Protein AF-A0A822GP67-F1 (afdb_monomer_lite)

Radius of gyration: 27.85 Å; chains: 1; bounding box: 63×41×88 Å

Structure (mmCIF, N/CA/C/O backbone):
data_AF-A0A822GP67-F1
#
_entry.id   AF-A0A822GP67-F1
#
loop_
_atom_site.group_PDB
_atom_site.id
_atom_site.type_symbol
_atom_site.label_atom_id
_atom_site.label_alt_id
_atom_site.label_comp_id
_atom_site.label_asym_id
_atom_site.label_entity_id
_atom_site.label_seq_id
_atom_site.pdbx_PDB_ins_code
_atom_site.Cartn_x
_atom_site.Cartn_y
_atom_site.Cartn_z
_atom_site.occupancy
_atom_site.B_iso_or_equiv
_atom_site.auth_seq_id
_atom_site.auth_comp_id
_atom_site.auth_asym_id
_atom_site.auth_atom_id
_atom_site.pdbx_PDB_model_num
ATOM 1 N N . ASN A 1 1 ? -2.613 -7.001 -17.568 1.00 48.22 1 ASN A N 1
ATOM 2 C CA . ASN A 1 1 ? -1.530 -7.123 -16.580 1.00 48.22 1 ASN A CA 1
ATOM 3 C C . ASN A 1 1 ? -1.965 -6.396 -15.343 1.00 48.22 1 ASN A C 1
ATOM 5 O O . ASN A 1 1 ? -1.968 -5.168 -15.311 1.00 48.22 1 ASN A O 1
ATOM 9 N N . ASP A 1 2 ? -2.452 -7.170 -14.390 1.00 64.94 2 ASP A N 1
ATOM 10 C CA . ASP A 1 2 ? -2.502 -6.695 -13.021 1.00 64.94 2 ASP A CA 1
ATOM 11 C C . ASP A 1 2 ? -1.088 -6.862 -12.479 1.00 64.94 2 ASP A C 1
ATOM 13 O O . ASP A 1 2 ? -0.363 -7.762 -12.903 1.00 64.94 2 ASP A O 1
ATOM 17 N N . PHE A 1 3 ? -0.642 -5.908 -11.673 1.00 77.12 3 PHE A N 1
ATOM 18 C CA . PHE A 1 3 ? 0.688 -5.942 -11.086 1.00 77.12 3 PHE A CA 1
ATOM 19 C C . PHE A 1 3 ? 0.700 -7.045 -10.027 1.00 77.12 3 PHE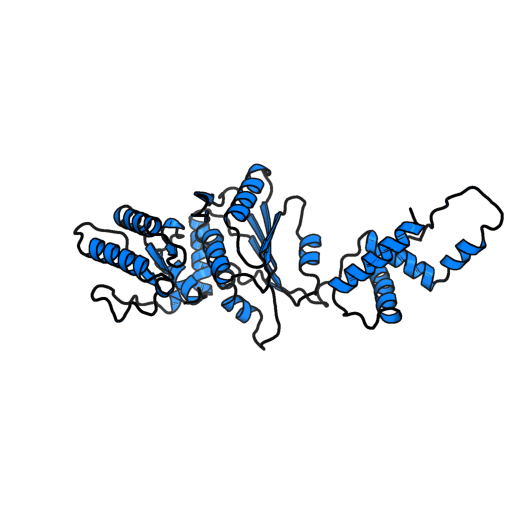 A C 1
ATOM 21 O O . PHE A 1 3 ? 0.432 -6.778 -8.863 1.00 77.12 3 PHE A O 1
ATOM 28 N N . ASP A 1 4 ? 0.886 -8.283 -10.480 1.00 85.12 4 ASP A N 1
ATOM 29 C CA . ASP A 1 4 ? 0.791 -9.511 -9.698 1.00 85.12 4 ASP A CA 1
ATOM 30 C C . ASP A 1 4 ? 2.135 -9.889 -9.058 1.00 85.12 4 ASP A C 1
ATOM 32 O O . ASP A 1 4 ? 3.150 -9.196 -9.197 1.00 85.12 4 ASP A O 1
ATOM 36 N N . ILE A 1 5 ? 2.140 -10.992 -8.307 1.00 85.69 5 ILE A N 1
ATOM 37 C CA . ILE A 1 5 ? 3.322 -11.443 -7.569 1.00 85.69 5 ILE A CA 1
ATOM 38 C C . ILE A 1 5 ? 4.480 -11.826 -8.498 1.00 85.69 5 ILE A C 1
ATOM 40 O O . ILE A 1 5 ? 5.626 -11.476 -8.210 1.00 85.69 5 ILE A O 1
ATOM 44 N N . ASP A 1 6 ? 4.191 -12.465 -9.633 1.00 88.25 6 ASP A N 1
ATOM 45 C CA . ASP A 1 6 ? 5.196 -12.860 -10.621 1.00 88.25 6 ASP A CA 1
ATOM 46 C C . ASP A 1 6 ? 5.840 -11.621 -11.240 1.00 88.25 6 ASP A C 1
ATOM 48 O O . ASP A 1 6 ? 7.066 -11.515 -11.297 1.00 88.25 6 ASP A O 1
ATOM 52 N N . THR A 1 7 ? 5.021 -10.646 -11.638 1.00 88.38 7 THR A N 1
ATOM 53 C CA . THR A 1 7 ? 5.479 -9.368 -12.181 1.00 88.38 7 THR A CA 1
ATOM 54 C C . THR A 1 7 ? 6.375 -8.640 -11.182 1.00 88.38 7 THR A C 1
ATOM 56 O O . THR A 1 7 ? 7.452 -8.183 -11.563 1.00 88.38 7 THR A O 1
ATOM 59 N N . CYS A 1 8 ? 5.987 -8.579 -9.901 1.00 87.81 8 CYS A N 1
ATOM 60 C CA . CYS A 1 8 ? 6.819 -8.001 -8.842 1.00 87.81 8 CYS A CA 1
ATOM 61 C C . CYS A 1 8 ? 8.174 -8.718 -8.712 1.00 87.81 8 CYS A C 1
ATOM 63 O O . CYS A 1 8 ? 9.211 -8.059 -8.609 1.00 87.81 8 CYS A O 1
ATOM 65 N N . CYS A 1 9 ? 8.175 -10.056 -8.715 1.00 89.62 9 CYS A N 1
ATOM 66 C CA . CYS A 1 9 ? 9.396 -10.849 -8.571 1.00 89.62 9 CYS A CA 1
ATOM 67 C C . CYS A 1 9 ? 10.341 -10.646 -9.757 1.00 89.62 9 CYS A C 1
ATOM 69 O O . CYS A 1 9 ? 11.521 -10.350 -9.568 1.00 89.62 9 CYS A O 1
ATOM 71 N N . ILE A 1 10 ? 9.817 -10.724 -10.981 1.00 90.19 10 ILE A N 1
ATOM 72 C CA . ILE A 1 10 ? 10.598 -10.510 -12.202 1.00 90.19 10 ILE A CA 1
ATOM 73 C C . ILE A 1 10 ? 11.181 -9.098 -12.200 1.00 90.19 10 ILE A C 1
ATOM 75 O O . ILE A 1 10 ? 12.376 -8.930 -12.435 1.00 90.19 10 ILE A O 1
ATOM 79 N N . LEU A 1 11 ? 10.357 -8.092 -11.889 1.00 89.94 11 LEU A N 1
ATOM 80 C CA . LEU A 1 11 ? 10.778 -6.697 -11.855 1.00 89.94 11 LEU A CA 1
ATOM 81 C C . LEU A 1 11 ? 11.932 -6.483 -10.869 1.00 89.94 11 LEU A C 1
ATOM 83 O O . LEU A 1 11 ? 12.917 -5.855 -11.228 1.00 89.94 11 LEU A O 1
ATOM 87 N N . LEU A 1 12 ? 11.870 -7.056 -9.665 1.00 88.81 12 LEU A N 1
ATOM 88 C CA . LEU A 1 12 ? 12.976 -7.009 -8.701 1.00 88.81 12 LEU A CA 1
ATOM 89 C C . LEU A 1 12 ? 14.248 -7.702 -9.208 1.00 88.81 12 LEU A C 1
ATOM 91 O O . LEU A 1 12 ? 15.360 -7.246 -8.936 1.00 88.81 12 LEU A O 1
ATOM 95 N N . ASN A 1 13 ? 14.099 -8.805 -9.940 1.00 89.31 13 ASN A N 1
ATOM 96 C CA . ASN A 1 13 ? 15.228 -9.620 -10.369 1.00 89.31 13 ASN A CA 1
ATOM 97 C C . ASN A 1 13 ? 15.992 -9.035 -11.568 1.00 89.31 13 ASN A C 1
ATOM 99 O O . ASN A 1 13 ? 17.209 -9.227 -11.631 1.00 89.31 13 ASN A O 1
ATOM 103 N N . ILE A 1 14 ? 15.343 -8.266 -12.455 1.00 90.44 14 ILE A N 1
ATOM 104 C CA . ILE A 1 14 ? 16.001 -7.678 -13.639 1.00 90.44 14 ILE A CA 1
ATOM 105 C C . ILE A 1 14 ? 16.981 -6.535 -13.319 1.00 90.44 14 ILE A C 1
ATOM 107 O O . ILE A 1 14 ? 17.847 -6.238 -14.139 1.00 90.44 14 ILE A O 1
ATOM 111 N N . PHE A 1 15 ? 16.919 -5.914 -12.135 1.00 89.50 15 PHE A N 1
ATOM 112 C CA . PHE A 1 15 ? 17.792 -4.785 -11.764 1.00 89.50 15 PHE A CA 1
ATOM 113 C C . PHE A 1 15 ? 19.197 -5.184 -11.268 1.00 89.50 15 PHE A C 1
ATOM 115 O O . PHE A 1 15 ? 19.831 -4.425 -10.538 1.00 89.50 15 PHE A O 1
ATOM 122 N N . ASN A 1 16 ? 19.722 -6.341 -11.697 1.00 76.12 16 ASN A N 1
ATOM 123 C CA . ASN A 1 16 ? 21.138 -6.733 -11.562 1.00 76.12 16 ASN A CA 1
ATOM 124 C C . ASN A 1 16 ? 21.738 -6.498 -10.161 1.00 76.12 16 ASN A C 1
ATOM 126 O O . ASN A 1 16 ? 22.766 -5.838 -10.005 1.00 76.12 16 ASN A O 1
ATOM 130 N N . ASP A 1 17 ? 21.072 -7.025 -9.134 1.00 80.50 17 ASP A N 1
ATOM 131 C CA . ASP A 1 17 ? 21.494 -6.939 -7.728 1.00 80.50 17 ASP A CA 1
ATOM 132 C C . ASP A 1 17 ? 21.591 -5.501 -7.184 1.00 80.50 17 ASP A C 1
ATOM 134 O O . ASP A 1 17 ? 22.416 -5.193 -6.318 1.00 80.50 17 ASP A O 1
ATOM 138 N N . ARG A 1 18 ? 20.723 -4.612 -7.673 1.00 86.75 18 ARG A N 1
ATOM 139 C CA . ARG A 1 18 ? 20.476 -3.282 -7.106 1.00 86.75 18 ARG A CA 1
ATOM 140 C C . ARG A 1 18 ? 18.985 -3.086 -6.869 1.00 86.75 18 ARG A C 1
ATOM 142 O O . ARG A 1 18 ? 18.157 -3.680 -7.556 1.00 86.75 18 ARG A O 1
ATOM 149 N N . LEU A 1 19 ? 18.651 -2.241 -5.898 1.00 88.12 19 LEU A N 1
ATOM 150 C CA . LEU A 1 19 ? 17.284 -1.751 -5.756 1.00 88.12 19 LEU A CA 1
ATOM 151 C C . LEU A 1 19 ? 17.016 -0.739 -6.879 1.00 88.12 19 LEU A C 1
ATOM 153 O O . LEU A 1 19 ? 17.872 0.119 -7.117 1.00 88.12 19 LEU A O 1
ATOM 157 N N . PRO A 1 20 ? 15.887 -0.845 -7.599 1.00 91.50 20 PRO A N 1
ATOM 158 C CA . PRO A 1 20 ? 15.550 0.127 -8.626 1.00 91.50 20 PRO A CA 1
ATOM 159 C C . PRO A 1 20 ? 15.217 1.473 -8.002 1.00 91.50 20 PRO A C 1
ATOM 161 O O . PRO A 1 20 ? 14.457 1.531 -7.045 1.00 91.50 20 PRO A O 1
ATOM 164 N N . ALA A 1 21 ? 15.696 2.561 -8.590 1.00 91.38 21 ALA A N 1
ATOM 165 C CA . ALA A 1 21 ? 15.130 3.876 -8.338 1.00 91.38 21 ALA A CA 1
ATOM 166 C C . ALA A 1 21 ? 13.826 4.054 -9.130 1.00 91.38 21 ALA A C 1
ATOM 168 O O . ALA A 1 21 ? 13.685 3.524 -10.233 1.00 91.38 21 ALA A O 1
ATOM 169 N N . ASP A 1 22 ? 12.901 4.860 -8.609 1.00 90.88 22 ASP A N 1
ATOM 170 C CA . ASP A 1 22 ? 11.582 5.074 -9.222 1.00 90.88 22 ASP A CA 1
ATOM 171 C C . ASP A 1 22 ? 11.685 5.595 -10.672 1.00 90.88 22 ASP A C 1
ATOM 173 O O . ASP A 1 22 ? 10.975 5.140 -11.563 1.00 90.88 22 ASP A O 1
ATOM 177 N N . TYR A 1 23 ? 12.686 6.436 -10.967 1.00 92.31 23 TYR A N 1
ATOM 178 C CA . TYR A 1 23 ? 12.936 6.939 -12.324 1.00 92.31 23 TYR A CA 1
ATOM 179 C C . TYR A 1 23 ? 13.381 5.873 -13.341 1.00 92.31 23 TYR A C 1
ATOM 181 O O . TYR A 1 23 ? 13.433 6.172 -14.538 1.00 92.31 23 TYR A O 1
ATOM 189 N N . GLN A 1 24 ? 13.766 4.674 -12.891 1.00 94.94 24 GLN A N 1
ATOM 190 C CA . GLN A 1 24 ? 14.142 3.559 -13.763 1.00 94.94 24 GLN A CA 1
ATOM 191 C C . GLN A 1 24 ? 12.920 2.786 -14.275 1.00 94.94 24 GLN A C 1
ATOM 193 O O . GLN A 1 24 ? 13.072 1.915 -15.133 1.00 94.94 24 GLN A O 1
ATOM 198 N N . ILE A 1 25 ? 11.720 3.099 -13.777 1.00 95.12 25 ILE A N 1
ATOM 199 C CA . ILE A 1 25 ? 10.478 2.416 -14.126 1.00 95.12 25 ILE A CA 1
ATOM 200 C C . ILE A 1 25 ? 9.501 3.427 -14.729 1.00 95.12 25 ILE A C 1
ATOM 202 O O . ILE A 1 25 ? 9.109 4.396 -14.086 1.00 95.12 25 ILE A O 1
ATOM 206 N N . LEU A 1 26 ? 9.076 3.193 -15.969 1.00 94.75 26 LEU A N 1
ATOM 207 C CA . LEU A 1 26 ? 8.029 3.981 -16.613 1.00 94.75 26 LEU A CA 1
ATOM 208 C C . LEU A 1 26 ? 6.672 3.293 -16.440 1.00 94.75 26 LEU A C 1
ATOM 210 O O . LEU A 1 26 ? 6.409 2.259 -17.056 1.00 94.75 26 LEU A O 1
ATOM 214 N N . TRP A 1 27 ? 5.792 3.888 -15.636 1.00 92.25 27 TRP A N 1
ATOM 215 C CA . TRP A 1 27 ? 4.417 3.419 -15.433 1.00 92.25 27 TRP A CA 1
ATOM 216 C C . TRP A 1 27 ? 3.459 3.981 -16.491 1.00 92.25 27 TRP A C 1
ATOM 218 O O . TRP A 1 27 ? 2.721 4.934 -16.233 1.00 92.25 27 TRP A O 1
ATOM 228 N N . CYS A 1 28 ? 3.406 3.352 -17.668 1.00 91.62 28 CYS A N 1
ATOM 229 C CA . CYS A 1 28 ? 2.738 3.895 -18.857 1.00 91.62 28 CYS A CA 1
ATOM 230 C C . CYS A 1 28 ? 1.263 4.281 -18.678 1.00 91.62 28 CYS A C 1
ATOM 232 O O . CYS A 1 28 ? 0.767 5.154 -19.382 1.00 91.62 28 CYS A O 1
ATOM 234 N N . SER A 1 29 ? 0.546 3.666 -17.740 1.00 88.19 29 SER A N 1
ATOM 235 C CA . SER A 1 29 ? -0.864 3.992 -17.479 1.00 88.19 29 SER A CA 1
ATOM 236 C C . SER A 1 29 ? -1.120 5.405 -16.932 1.00 88.19 29 SER A C 1
ATOM 238 O O . SER A 1 29 ? -2.269 5.829 -16.909 1.00 88.19 29 SER A O 1
ATOM 240 N N . ILE A 1 30 ? -0.089 6.083 -16.414 1.00 87.44 30 ILE A N 1
ATOM 241 C CA . ILE A 1 30 ? -0.197 7.436 -15.840 1.00 87.44 30 ILE A CA 1
ATOM 242 C C . ILE A 1 30 ? 0.819 8.412 -16.447 1.00 87.44 30 ILE A C 1
ATOM 244 O O . ILE A 1 30 ? 0.889 9.556 -16.019 1.00 87.44 30 ILE A O 1
ATOM 248 N N . SER A 1 31 ? 1.619 7.961 -17.415 1.00 90.56 31 SER A N 1
ATOM 249 C CA . SER A 1 31 ? 2.674 8.769 -18.026 1.00 90.56 31 SER A CA 1
ATOM 250 C C . SER A 1 31 ? 2.118 9.774 -19.030 1.00 90.56 31 SER A C 1
ATOM 252 O O . SER A 1 31 ? 1.180 9.481 -19.772 1.00 90.56 31 SER A O 1
ATOM 254 N N . THR A 1 32 ? 2.766 10.928 -19.100 1.00 92.44 32 THR A N 1
ATOM 255 C CA . THR A 1 32 ? 2.551 11.978 -20.099 1.00 92.44 32 THR A CA 1
ATOM 256 C C . THR A 1 32 ? 3.572 11.902 -21.242 1.00 92.44 32 THR A C 1
ATOM 258 O O . THR A 1 32 ? 4.503 11.091 -21.213 1.00 92.44 32 THR A O 1
ATOM 261 N N . ASP A 1 33 ? 3.410 12.760 -22.259 1.00 93.94 33 ASP A N 1
ATOM 262 C CA . ASP A 1 33 ? 4.392 12.926 -23.344 1.00 93.94 33 ASP A CA 1
ATOM 263 C C . ASP A 1 33 ? 5.790 13.271 -22.777 1.00 93.94 33 ASP A C 1
ATOM 265 O O . ASP A 1 33 ? 6.800 12.716 -23.223 1.00 93.94 33 ASP A O 1
ATOM 269 N N . ASP A 1 34 ? 5.848 14.139 -21.762 1.00 92.88 34 ASP A N 1
ATOM 270 C CA . ASP A 1 34 ? 7.099 14.598 -21.150 1.00 92.88 34 ASP A CA 1
ATOM 271 C C . ASP A 1 34 ? 7.766 13.508 -20.309 1.00 92.88 34 ASP A C 1
ATOM 273 O O . ASP A 1 34 ? 8.984 13.331 -20.391 1.00 92.88 34 ASP A O 1
ATOM 277 N N . ASP A 1 35 ? 6.983 12.708 -19.580 1.00 92.88 35 ASP A N 1
ATOM 278 C CA . ASP A 1 35 ? 7.505 11.583 -18.795 1.00 92.88 35 ASP A CA 1
ATOM 279 C C . ASP A 1 35 ? 8.209 10.555 -19.684 1.00 92.88 35 ASP A C 1
ATOM 281 O O . ASP A 1 35 ? 9.294 10.073 -19.350 1.00 92.88 35 ASP A O 1
ATOM 285 N N . ILE A 1 36 ? 7.623 10.247 -20.847 1.00 95.88 36 ILE A N 1
ATOM 286 C CA . ILE A 1 36 ? 8.206 9.318 -21.822 1.00 95.88 36 ILE A CA 1
ATOM 287 C C . ILE A 1 36 ? 9.546 9.863 -22.327 1.00 95.88 36 ILE A C 1
ATOM 289 O O . ILE A 1 36 ? 10.553 9.151 -22.324 1.00 95.88 36 ILE A O 1
ATOM 293 N N . ARG A 1 37 ? 9.588 11.137 -22.734 1.00 95.56 37 ARG A N 1
ATOM 294 C CA . ARG A 1 37 ? 10.817 11.770 -23.238 1.00 95.56 37 ARG A CA 1
ATOM 295 C C . ARG A 1 37 ? 11.901 11.828 -22.169 1.00 95.56 37 ARG A C 1
ATOM 297 O O . ARG A 1 37 ? 13.054 11.491 -22.445 1.00 95.56 37 ARG A O 1
ATOM 304 N N . LEU A 1 38 ? 11.536 12.215 -20.948 1.00 94.88 38 LEU A N 1
ATOM 305 C CA . LEU A 1 38 ? 12.451 12.278 -19.815 1.00 94.88 38 LEU A CA 1
ATOM 306 C C . LEU A 1 38 ? 13.003 10.891 -19.474 1.00 94.88 38 LEU A C 1
ATOM 308 O O . LEU A 1 38 ? 14.208 10.739 -19.264 1.00 94.88 38 LEU A O 1
ATOM 312 N N . PHE A 1 39 ? 12.152 9.866 -19.478 1.00 96.50 39 PHE A N 1
ATOM 313 C CA . PHE A 1 39 ? 12.566 8.485 -19.270 1.00 96.50 39 PHE A CA 1
ATOM 314 C C . PHE A 1 39 ? 13.587 8.031 -20.320 1.00 96.50 39 PHE A C 1
ATOM 316 O O . PHE A 1 39 ? 14.676 7.583 -19.963 1.00 96.50 39 PHE A O 1
ATOM 323 N N . PHE A 1 40 ? 13.314 8.218 -21.613 1.00 96.31 40 PHE A N 1
ATOM 324 C CA . PHE A 1 40 ? 14.265 7.833 -22.662 1.00 96.31 40 PHE A CA 1
ATOM 325 C C . PHE A 1 40 ? 15.544 8.685 -22.666 1.00 96.31 40 PHE A C 1
ATOM 327 O O . PHE A 1 40 ? 16.618 8.185 -23.005 1.00 96.31 40 PHE A O 1
ATOM 334 N N . SER A 1 41 ? 15.480 9.949 -22.238 1.00 95.62 41 SER A N 1
ATOM 335 C CA . SER A 1 41 ? 16.676 10.762 -21.978 1.00 95.62 41 SER A CA 1
ATOM 336 C C . SER A 1 41 ? 17.562 10.128 -20.895 1.00 95.62 41 SER A C 1
ATOM 338 O O . SER A 1 41 ? 18.775 9.981 -21.077 1.00 95.62 41 SER A O 1
ATOM 340 N N . ARG A 1 42 ? 16.958 9.640 -19.802 1.00 95.88 42 ARG A N 1
ATOM 341 C CA . ARG A 1 42 ? 17.666 8.905 -18.741 1.00 95.88 42 ARG A CA 1
ATOM 342 C C . ARG A 1 42 ? 18.253 7.589 -19.247 1.00 95.88 42 ARG A C 1
ATOM 344 O O . ARG A 1 42 ? 19.400 7.301 -18.927 1.00 95.88 42 ARG A O 1
ATOM 351 N N . VAL A 1 43 ? 17.534 6.842 -20.086 1.00 96.19 43 VAL A N 1
ATOM 352 C CA . VAL A 1 43 ? 18.035 5.595 -20.704 1.00 96.19 43 VAL A CA 1
ATOM 353 C C . VAL A 1 43 ? 19.304 5.838 -21.529 1.00 96.19 43 VAL A C 1
ATOM 355 O O . VAL A 1 43 ? 20.255 5.055 -21.464 1.00 96.19 43 VAL A O 1
ATOM 358 N N . ARG A 1 44 ? 19.339 6.935 -22.294 1.00 94.75 44 ARG A N 1
ATOM 359 C CA . ARG A 1 44 ? 20.506 7.331 -23.102 1.00 94.75 44 ARG A CA 1
ATOM 360 C C . ARG A 1 44 ? 21.681 7.788 -22.236 1.00 94.75 44 ARG A C 1
ATOM 362 O O . ARG A 1 44 ? 22.836 7.508 -22.560 1.00 94.75 44 ARG A O 1
ATOM 369 N N . THR A 1 45 ? 21.379 8.474 -21.135 1.00 94.69 45 THR A N 1
ATOM 370 C CA . THR A 1 45 ? 22.369 9.062 -20.223 1.00 94.69 45 THR A CA 1
ATOM 371 C C . THR A 1 45 ? 23.004 8.008 -19.311 1.00 94.69 45 THR A C 1
ATOM 373 O O . THR A 1 45 ? 24.226 7.903 -19.224 1.00 94.69 45 THR A O 1
ATOM 376 N N . PHE A 1 46 ? 22.193 7.179 -18.653 1.00 93.69 46 PHE A N 1
ATOM 377 C CA . PHE A 1 46 ? 22.633 6.224 -17.635 1.00 93.69 46 PHE A CA 1
ATOM 378 C C . PHE A 1 46 ? 22.754 4.810 -18.202 1.00 93.69 46 PHE A C 1
ATOM 380 O O . PHE A 1 46 ? 21.999 3.900 -17.873 1.00 93.69 46 PHE A O 1
ATOM 387 N N . ARG A 1 47 ? 23.759 4.616 -19.054 1.00 91.50 47 ARG A N 1
ATOM 388 C CA . ARG A 1 47 ? 23.948 3.395 -19.859 1.00 91.50 47 ARG A CA 1
ATOM 389 C C . ARG A 1 47 ? 24.174 2.111 -19.054 1.00 91.50 47 ARG A C 1
ATOM 391 O O . ARG A 1 47 ? 23.973 1.018 -19.564 1.00 91.50 47 ARG A O 1
ATOM 398 N N . TYR A 1 48 ? 24.618 2.241 -17.808 1.00 91.12 48 TYR A N 1
ATOM 399 C CA . TYR A 1 48 ? 24.883 1.124 -16.899 1.00 91.12 48 TYR A CA 1
ATOM 400 C C . TYR A 1 48 ? 23.672 0.759 -16.026 1.00 91.12 48 TYR A C 1
ATOM 402 O O . TYR A 1 48 ? 23.740 -0.204 -15.262 1.00 91.12 48 TYR A O 1
ATOM 410 N N . LEU A 1 49 ? 22.586 1.535 -16.091 1.00 93.75 49 LEU A N 1
ATOM 411 C CA . LEU A 1 49 ? 21.361 1.264 -15.350 1.00 93.75 49 LEU A CA 1
ATOM 412 C C . LEU A 1 49 ? 20.382 0.471 -16.206 1.00 93.75 49 LEU A C 1
ATOM 414 O O . LEU A 1 49 ? 20.271 0.670 -17.412 1.00 93.75 49 LEU A O 1
ATOM 418 N N . THR A 1 50 ? 19.663 -0.433 -15.552 1.00 94.81 50 THR A N 1
ATOM 419 C CA . THR A 1 50 ? 18.544 -1.158 -16.154 1.00 94.81 50 THR A CA 1
ATOM 420 C C . THR A 1 50 ? 17.272 -0.337 -16.044 1.00 94.81 50 THR A C 1
ATOM 422 O O . THR A 1 50 ? 17.089 0.367 -15.054 1.00 94.81 50 THR A O 1
ATOM 425 N N . PHE A 1 51 ? 16.410 -0.425 -17.049 1.00 95.75 51 PHE A N 1
ATOM 426 C CA . PHE A 1 51 ? 15.157 0.310 -17.123 1.00 95.75 51 PHE A CA 1
ATOM 427 C C . PHE A 1 51 ? 14.001 -0.632 -17.459 1.00 95.75 51 PHE A C 1
ATOM 429 O O . PHE A 1 51 ? 14.171 -1.591 -18.214 1.00 95.75 51 PHE A O 1
ATOM 436 N N . ALA A 1 52 ? 12.821 -0.347 -16.916 1.00 95.31 52 ALA A N 1
ATOM 437 C CA . ALA A 1 52 ? 11.613 -1.130 -17.138 1.00 95.31 52 ALA A CA 1
ATOM 438 C C . ALA A 1 52 ? 10.462 -0.239 -17.610 1.00 95.31 52 ALA A C 1
ATOM 440 O O . ALA A 1 52 ? 10.274 0.869 -17.115 1.00 95.31 52 ALA A O 1
ATOM 441 N N . ILE A 1 53 ? 9.676 -0.739 -18.556 1.00 94.19 53 ILE A N 1
ATOM 442 C CA . ILE A 1 53 ? 8.465 -0.094 -19.052 1.00 94.19 53 ILE A CA 1
ATOM 443 C C . ILE A 1 53 ? 7.285 -1.007 -18.721 1.00 94.19 53 ILE A C 1
ATOM 445 O O . ILE A 1 53 ? 7.219 -2.154 -19.172 1.00 94.19 53 ILE A O 1
ATOM 449 N N . MET A 1 54 ? 6.358 -0.481 -17.925 1.00 92.56 54 MET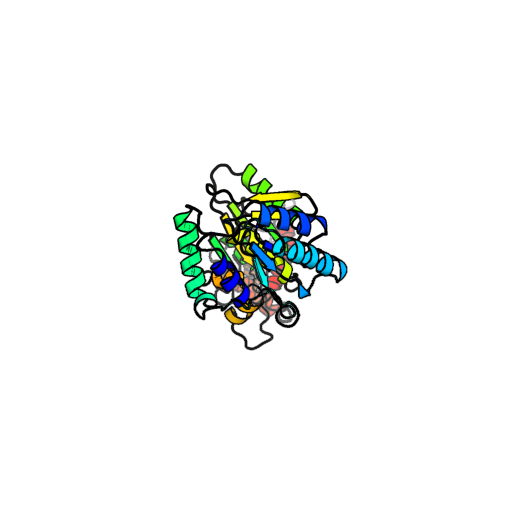 A N 1
ATOM 450 C CA . MET A 1 54 ? 5.237 -1.204 -17.330 1.00 92.56 54 MET A CA 1
ATOM 451 C C . MET A 1 54 ? 3.908 -0.709 -17.895 1.00 92.56 54 MET A C 1
ATOM 453 O O . MET A 1 54 ? 3.755 0.475 -18.176 1.00 92.56 54 MET A O 1
ATOM 457 N N . ASP A 1 55 ? 2.908 -1.591 -17.982 1.00 89.06 55 ASP A N 1
ATOM 458 C CA . ASP A 1 55 ? 1.514 -1.235 -18.300 1.00 89.06 55 ASP A CA 1
ATOM 459 C C . ASP A 1 55 ? 1.303 -0.538 -19.658 1.00 89.06 55 ASP A C 1
ATOM 461 O O . ASP A 1 55 ? 0.395 0.279 -19.819 1.00 89.06 55 ASP A O 1
ATOM 465 N N . ILE A 1 56 ? 2.111 -0.886 -20.661 1.00 89.12 56 ILE A N 1
ATOM 466 C CA . ILE A 1 56 ? 2.016 -0.341 -22.031 1.00 89.12 56 ILE A CA 1
ATOM 467 C C . ILE A 1 56 ? 0.622 -0.576 -22.623 1.00 89.12 56 ILE A C 1
ATOM 469 O O . ILE A 1 56 ? 0.066 0.282 -23.308 1.00 89.12 56 ILE A O 1
ATOM 473 N N . ASP A 1 57 ? 0.023 -1.719 -22.292 1.00 87.06 57 ASP A N 1
ATOM 474 C CA . ASP A 1 57 ? -1.303 -2.119 -22.766 1.00 87.06 57 ASP A CA 1
ATOM 475 C C . ASP A 1 57 ? -2.408 -1.162 -22.264 1.00 87.06 57 ASP A C 1
ATOM 477 O O . ASP A 1 57 ? -3.455 -1.041 -22.894 1.00 87.06 57 ASP A O 1
ATOM 481 N N . LYS A 1 58 ? -2.165 -0.424 -21.167 1.00 87.94 58 LYS A N 1
ATOM 482 C CA . LYS A 1 58 ? -3.092 0.564 -20.578 1.00 87.94 58 LYS A CA 1
ATOM 483 C C . LYS A 1 58 ? -2.872 1.988 -21.111 1.00 87.94 58 LYS A C 1
ATOM 485 O O . LYS A 1 58 ? -3.584 2.908 -20.719 1.00 87.94 58 LYS A O 1
ATOM 490 N N . MET A 1 59 ? -1.885 2.182 -21.982 1.00 89.44 59 MET A N 1
ATOM 491 C CA . MET A 1 59 ? -1.531 3.476 -22.560 1.00 89.44 59 MET A CA 1
ATOM 492 C C . MET A 1 59 ? -2.408 3.809 -23.774 1.00 89.44 59 MET A C 1
ATOM 494 O O . MET A 1 59 ? -2.720 2.928 -24.582 1.00 89.44 59 MET A O 1
ATOM 498 N N . SER A 1 60 ? -2.754 5.092 -23.942 1.00 91.62 60 SER A N 1
ATOM 499 C CA . SER A 1 60 ? -3.486 5.574 -25.120 1.00 91.62 60 SER A CA 1
ATOM 500 C C . SER A 1 60 ? -2.687 5.357 -26.409 1.00 91.62 60 SER A C 1
ATOM 502 O O . SER A 1 60 ? -1.456 5.345 -26.403 1.00 91.62 60 SER A O 1
ATOM 504 N N . HIS A 1 61 ? -3.381 5.228 -27.542 1.00 89.62 61 HIS A N 1
ATOM 505 C CA . HIS A 1 61 ? -2.733 4.976 -28.832 1.00 89.62 61 HIS A CA 1
ATOM 506 C C . HIS A 1 61 ? -1.682 6.041 -29.194 1.00 89.62 61 HIS A C 1
ATOM 508 O O . HIS A 1 61 ? -0.588 5.698 -29.636 1.00 89.62 61 HIS A O 1
ATOM 514 N N . ARG A 1 62 ? -1.975 7.327 -28.946 1.00 93.50 62 ARG A N 1
ATOM 515 C CA . ARG A 1 62 ? -1.042 8.438 -29.201 1.00 93.50 62 ARG A CA 1
ATOM 516 C C . ARG A 1 62 ? 0.247 8.300 -28.385 1.00 93.50 62 ARG A C 1
ATOM 518 O O . ARG A 1 62 ? 1.335 8.362 -28.951 1.00 93.50 62 ARG A O 1
ATOM 525 N N . LEU A 1 63 ? 0.128 8.095 -27.074 1.00 93.81 63 LEU A N 1
ATOM 526 C CA . LEU A 1 63 ? 1.286 7.941 -26.187 1.00 93.81 63 LEU A CA 1
ATOM 527 C C . LEU A 1 63 ? 2.091 6.686 -26.533 1.00 93.81 63 LEU A C 1
ATOM 529 O O . LEU A 1 63 ? 3.318 6.705 -26.535 1.00 93.81 63 LEU A O 1
ATOM 533 N N . ARG A 1 64 ? 1.398 5.609 -26.911 1.00 90.88 64 ARG A N 1
ATOM 534 C CA . ARG A 1 64 ? 2.018 4.359 -27.347 1.00 90.88 64 ARG A CA 1
ATOM 535 C C . ARG A 1 64 ? 2.838 4.551 -28.629 1.00 90.88 64 ARG A C 1
ATOM 537 O O . ARG A 1 64 ? 3.950 4.039 -28.722 1.00 90.88 64 ARG A O 1
ATOM 544 N N . GLN A 1 65 ? 2.337 5.325 -29.597 1.00 90.94 65 GLN A N 1
ATOM 545 C CA . GLN A 1 65 ? 3.109 5.700 -30.788 1.00 90.94 65 GLN A CA 1
ATOM 546 C C . GLN A 1 65 ? 4.358 6.511 -30.429 1.00 90.94 65 GLN A C 1
ATOM 548 O O . GLN A 1 65 ? 5.429 6.228 -30.959 1.00 90.94 65 GLN A O 1
ATOM 553 N N . LEU A 1 66 ? 4.246 7.479 -29.513 1.00 94.00 66 LEU A N 1
ATOM 554 C CA . LEU A 1 66 ? 5.398 8.252 -29.044 1.00 94.00 66 LEU A CA 1
ATOM 555 C C . LEU A 1 66 ? 6.454 7.353 -28.384 1.00 94.00 66 LEU A C 1
ATOM 557 O O . LEU A 1 66 ? 7.625 7.423 -28.754 1.00 94.00 66 LEU A O 1
ATOM 561 N N . LEU A 1 67 ? 6.034 6.478 -27.466 1.00 93.38 67 LEU A N 1
ATOM 562 C CA . LEU A 1 67 ? 6.893 5.492 -26.804 1.00 93.38 67 LEU A CA 1
ATOM 563 C C . LEU A 1 67 ? 7.668 4.650 -27.830 1.00 93.38 67 LEU A C 1
ATOM 565 O O . LEU A 1 67 ? 8.880 4.472 -27.714 1.00 93.38 67 LEU A O 1
ATOM 569 N N . PHE A 1 68 ? 6.977 4.161 -28.860 1.00 90.56 68 PHE A N 1
ATOM 570 C CA . PHE A 1 68 ? 7.604 3.358 -29.905 1.00 90.56 68 PHE A CA 1
ATOM 571 C C . PHE A 1 68 ? 8.525 4.161 -30.818 1.00 90.56 68 PHE A C 1
ATOM 573 O O . PHE A 1 68 ? 9.565 3.648 -31.214 1.00 90.56 68 PHE A O 1
ATOM 580 N N . ASN A 1 69 ? 8.201 5.417 -31.119 1.00 91.94 69 ASN A N 1
ATOM 581 C CA . ASN A 1 69 ? 9.096 6.282 -31.884 1.00 91.94 69 ASN A CA 1
ATOM 582 C C . ASN A 1 69 ? 10.403 6.548 -31.120 1.00 91.94 69 ASN A C 1
ATOM 584 O O . ASN A 1 69 ? 11.478 6.539 -31.720 1.00 91.94 69 ASN A O 1
ATOM 588 N N . GLU A 1 70 ? 10.333 6.742 -29.800 1.00 92.88 70 GLU A N 1
ATOM 589 C CA . GLU A 1 70 ? 11.520 6.870 -28.947 1.00 92.88 70 GLU A CA 1
ATOM 590 C C . GLU A 1 70 ? 12.347 5.576 -28.919 1.00 92.88 70 GLU A C 1
ATOM 592 O O . GLU A 1 70 ? 13.573 5.641 -29.040 1.00 92.88 70 GLU A O 1
ATOM 597 N N . GLN A 1 71 ? 11.698 4.408 -28.844 1.00 89.69 71 GLN A N 1
ATOM 598 C CA . GLN A 1 71 ? 12.362 3.106 -28.958 1.00 89.69 71 GLN A CA 1
ATOM 599 C C . GLN A 1 71 ? 13.040 2.924 -30.325 1.00 89.69 71 GLN A C 1
ATOM 601 O O . GLN A 1 71 ? 14.206 2.539 -30.381 1.00 89.69 71 GLN A O 1
ATOM 606 N N . ASP A 1 72 ? 12.331 3.180 -31.425 1.00 89.12 72 ASP A N 1
ATOM 607 C CA . ASP A 1 72 ? 12.856 3.010 -32.783 1.00 89.12 72 ASP A CA 1
ATOM 608 C C . ASP A 1 72 ? 14.020 3.982 -33.039 1.00 89.12 72 ASP A C 1
ATOM 610 O O . ASP A 1 72 ? 14.993 3.637 -33.709 1.00 89.12 72 ASP A O 1
ATOM 614 N N . SER A 1 73 ? 13.950 5.192 -32.473 1.00 90.69 73 SER A N 1
ATOM 615 C CA . SER A 1 73 ? 15.056 6.153 -32.455 1.00 90.69 73 SER A CA 1
ATOM 616 C C . SER A 1 73 ? 16.251 5.606 -31.677 1.00 90.69 73 SER A C 1
ATOM 618 O O . SER A 1 73 ? 17.370 5.619 -32.185 1.00 90.69 73 SER A O 1
ATOM 620 N N . LEU A 1 74 ? 16.019 5.064 -30.478 1.00 89.69 74 LEU A N 1
ATOM 621 C CA . LEU A 1 74 ? 17.061 4.477 -29.639 1.00 89.69 74 LEU A CA 1
ATOM 622 C C . LEU A 1 74 ? 17.761 3.296 -30.334 1.00 89.69 74 LEU A C 1
ATOM 624 O O . LEU A 1 74 ? 18.984 3.238 -30.338 1.00 89.69 74 LEU A O 1
ATOM 628 N N . ALA A 1 75 ? 17.006 2.415 -30.997 1.00 85.62 75 ALA A N 1
ATOM 629 C CA . ALA A 1 75 ? 17.542 1.256 -31.714 1.00 85.62 75 ALA A CA 1
ATOM 630 C C . ALA A 1 75 ? 18.398 1.625 -32.941 1.00 85.62 75 ALA A C 1
ATOM 632 O O . ALA A 1 75 ? 19.247 0.842 -33.360 1.00 85.62 75 ALA A O 1
ATOM 633 N N . LYS A 1 76 ? 18.174 2.805 -33.535 1.00 87.44 76 LYS A N 1
ATOM 634 C CA . LYS A 1 76 ? 18.970 3.325 -34.661 1.00 87.44 76 LYS A CA 1
ATOM 635 C C . LYS A 1 76 ? 20.247 4.037 -34.212 1.00 87.44 76 LYS A C 1
ATOM 637 O O . LYS A 1 76 ? 21.103 4.318 -35.049 1.00 87.44 76 LYS A O 1
ATOM 642 N N . GLN A 1 77 ? 20.368 4.380 -32.930 1.00 83.94 77 GLN A N 1
ATOM 643 C CA . GLN A 1 77 ? 21.551 5.063 -32.418 1.00 83.94 77 GLN A CA 1
ATOM 644 C C . GLN A 1 77 ? 22.734 4.094 -32.338 1.00 83.94 77 GLN A C 1
ATOM 646 O O . GLN A 1 77 ? 22.606 2.957 -31.902 1.00 83.94 77 GLN A O 1
ATOM 651 N N . SER A 1 78 ? 23.916 4.572 -32.733 1.00 81.38 78 SER A N 1
ATOM 652 C CA . SER A 1 78 ? 25.173 3.824 -32.601 1.00 81.38 78 SER A CA 1
ATOM 653 C C . SER A 1 78 ? 25.742 3.858 -31.181 1.00 81.38 78 SER A C 1
ATOM 655 O O . SER A 1 78 ? 26.625 3.071 -30.844 1.00 81.38 78 SER A O 1
ATOM 657 N N . GLN A 1 79 ? 25.271 4.787 -30.345 1.00 86.88 79 GLN A N 1
ATOM 658 C CA . GLN A 1 79 ? 25.748 4.934 -28.978 1.00 86.88 79 GLN A CA 1
ATOM 659 C C . GLN A 1 79 ? 25.092 3.902 -28.050 1.00 86.88 79 GLN A C 1
ATOM 661 O O . GLN A 1 79 ? 23.889 3.666 -28.159 1.00 86.88 79 GLN A O 1
ATOM 666 N N . PRO A 1 80 ? 25.847 3.333 -27.092 1.00 89.88 80 PRO A N 1
ATOM 667 C CA . PRO A 1 80 ? 25.275 2.425 -26.109 1.00 89.88 80 PRO A CA 1
ATOM 668 C C . PRO A 1 80 ? 24.250 3.149 -25.228 1.00 89.88 80 PRO A C 1
ATOM 670 O O . PRO A 1 80 ? 24.399 4.332 -24.923 1.00 89.88 80 PRO A O 1
ATOM 673 N N . HIS A 1 81 ? 23.234 2.421 -24.780 1.00 92.75 81 HIS A N 1
ATOM 674 C CA . HIS A 1 81 ? 22.183 2.900 -23.885 1.00 92.75 81 HIS A CA 1
ATOM 675 C C . HIS A 1 81 ? 21.864 1.839 -22.824 1.00 92.75 81 HIS A C 1
ATOM 677 O O . HIS A 1 81 ? 22.286 0.688 -22.948 1.00 92.75 81 HIS A O 1
ATOM 683 N N . GLY A 1 82 ? 21.127 2.220 -21.777 1.00 91.88 82 GLY A N 1
ATOM 684 C CA . GLY A 1 82 ? 20.719 1.279 -20.731 1.00 91.88 82 GLY A CA 1
ATOM 685 C C . GLY A 1 82 ? 19.830 0.155 -21.285 1.00 91.88 82 GLY A C 1
ATOM 686 O O . GLY A 1 82 ? 19.050 0.405 -22.214 1.00 91.88 82 GLY A O 1
ATOM 687 N N . PRO A 1 83 ? 19.926 -1.083 -20.761 1.00 92.06 83 PRO A N 1
ATOM 688 C CA . PRO A 1 83 ? 19.019 -2.160 -21.143 1.00 92.06 83 PRO A CA 1
ATOM 689 C C . PRO A 1 83 ? 17.578 -1.836 -20.731 1.00 92.06 83 PRO A C 1
ATOM 691 O O . PRO A 1 83 ? 17.330 -1.355 -19.623 1.00 92.06 83 PRO A O 1
ATOM 694 N N . LEU A 1 84 ? 16.637 -2.129 -21.631 1.00 92.44 84 LEU A N 1
ATOM 695 C CA . LEU A 1 84 ? 15.209 -1.854 -21.484 1.00 92.44 84 LEU A CA 1
ATOM 696 C C . LEU A 1 84 ? 14.400 -3.151 -21.475 1.00 92.44 84 LEU A C 1
ATOM 698 O O . LEU A 1 84 ? 14.484 -3.943 -22.413 1.00 92.44 84 LEU A O 1
ATOM 702 N N . TYR A 1 85 ? 13.567 -3.315 -20.453 1.00 92.50 85 TYR A N 1
ATOM 703 C CA . TYR A 1 85 ? 12.633 -4.429 -20.315 1.00 92.50 85 TYR A CA 1
ATOM 704 C C . TYR A 1 85 ? 11.195 -3.939 -20.467 1.00 92.50 85 TYR A C 1
ATOM 706 O O . TYR A 1 85 ? 10.808 -2.938 -19.870 1.00 92.50 85 TYR A O 1
ATOM 714 N N . TYR A 1 86 ? 10.395 -4.654 -21.253 1.00 90.31 86 TYR A N 1
ATOM 715 C CA . TYR A 1 86 ? 9.012 -4.290 -21.557 1.00 90.31 86 TYR A CA 1
ATOM 716 C C . TYR A 1 86 ? 8.062 -5.330 -20.965 1.00 90.31 86 TYR A C 1
ATOM 718 O O . TYR A 1 86 ? 8.165 -6.514 -21.281 1.00 90.31 86 TYR A O 1
ATOM 726 N N . PHE A 1 87 ? 7.108 -4.888 -20.148 1.00 88.75 87 PHE A N 1
ATOM 727 C CA . PHE A 1 87 ? 6.076 -5.741 -19.560 1.00 88.75 87 PHE A CA 1
ATOM 728 C C . PHE A 1 87 ? 4.743 -5.506 -20.284 1.00 88.75 87 PHE A C 1
ATOM 730 O O . PHE A 1 87 ? 3.973 -4.608 -19.938 1.00 88.75 87 PHE A O 1
ATOM 737 N N . SER A 1 88 ? 4.468 -6.316 -21.311 1.00 84.75 88 SER A N 1
ATOM 738 C CA . SER A 1 88 ? 3.266 -6.227 -22.157 1.00 84.75 88 SER A CA 1
ATOM 739 C C . SER A 1 88 ? 2.847 -7.606 -22.660 1.00 84.75 88 SER A C 1
ATOM 741 O O . SER A 1 88 ? 3.695 -8.475 -22.870 1.00 84.75 88 SER A O 1
ATOM 743 N N . ARG A 1 89 ? 1.540 -7.801 -22.873 1.00 72.94 89 ARG A N 1
ATOM 744 C CA . ARG A 1 89 ? 1.006 -9.008 -23.530 1.00 72.94 89 ARG A CA 1
ATOM 745 C C . ARG A 1 89 ? 1.011 -8.911 -25.059 1.00 72.94 89 ARG A C 1
ATOM 747 O O . ARG A 1 89 ? 1.037 -9.935 -25.731 1.00 72.94 89 ARG A O 1
ATOM 754 N N . GLU A 1 90 ? 0.990 -7.696 -25.604 1.00 70.50 90 GLU A N 1
ATOM 755 C CA . GLU A 1 90 ? 0.738 -7.422 -27.029 1.00 70.50 90 GLU A CA 1
ATOM 756 C C . GLU A 1 90 ? 2.023 -7.222 -27.854 1.00 70.50 90 GLU A C 1
ATOM 758 O O . GLU A 1 90 ? 2.004 -7.291 -29.084 1.00 70.50 90 GLU A O 1
ATOM 763 N N . LEU A 1 91 ? 3.162 -6.968 -27.201 1.00 68.88 91 LEU A N 1
ATOM 764 C CA . LEU A 1 91 ? 4.387 -6.550 -27.896 1.00 68.88 91 LEU A CA 1
ATOM 765 C C . LEU A 1 91 ? 5.149 -7.665 -28.619 1.00 68.88 91 LEU A C 1
ATOM 767 O O . LEU A 1 91 ? 5.856 -7.380 -29.586 1.00 68.88 91 LEU A O 1
ATOM 771 N N . ILE A 1 92 ? 5.014 -8.918 -28.180 1.00 59.38 92 ILE A N 1
ATOM 772 C CA . ILE A 1 92 ? 5.871 -10.023 -28.647 1.00 59.38 92 ILE A CA 1
ATOM 773 C C . ILE A 1 92 ? 5.627 -10.340 -30.133 1.00 59.38 92 ILE A C 1
ATOM 775 O O . ILE A 1 92 ? 6.548 -10.734 -30.841 1.00 59.38 92 ILE A O 1
ATOM 779 N N . SER A 1 93 ? 4.408 -10.126 -30.636 1.00 57.41 93 SER A N 1
ATOM 780 C CA . SER A 1 93 ? 4.028 -10.476 -32.010 1.00 57.41 93 SER A CA 1
ATOM 781 C C . SER A 1 93 ? 4.269 -9.369 -33.044 1.00 57.41 93 SER A C 1
ATOM 783 O O . SER A 1 93 ? 4.237 -9.650 -34.240 1.00 57.41 93 SER A O 1
ATOM 785 N N . SER A 1 94 ? 4.509 -8.120 -32.627 1.00 62.94 94 SER A N 1
ATOM 786 C CA . SER A 1 94 ? 4.421 -6.954 -33.524 1.00 62.94 94 SER A CA 1
ATOM 787 C C . SER A 1 94 ? 5.748 -6.240 -33.817 1.00 62.94 94 SER A C 1
ATOM 789 O O . SER A 1 94 ? 5.787 -5.379 -34.699 1.00 62.94 94 SER A O 1
ATOM 791 N N . ARG A 1 95 ? 6.856 -6.567 -33.130 1.00 71.19 95 ARG A N 1
ATOM 792 C CA . ARG A 1 95 ? 8.112 -5.789 -33.216 1.00 71.19 95 ARG A CA 1
ATOM 793 C C . ARG A 1 95 ? 9.351 -6.655 -33.471 1.00 71.19 95 ARG A C 1
ATOM 795 O O . ARG A 1 95 ? 9.737 -7.464 -32.639 1.00 71.19 95 ARG A O 1
ATOM 802 N N . LYS A 1 96 ? 10.040 -6.400 -34.594 1.00 63.50 96 LYS A N 1
ATOM 803 C CA . LYS A 1 96 ? 11.202 -7.181 -35.082 1.00 63.50 96 LYS A CA 1
ATOM 804 C C . LYS A 1 96 ? 12.458 -7.127 -34.198 1.00 63.50 96 LYS A C 1
ATOM 806 O O . LYS A 1 96 ? 13.287 -8.023 -34.295 1.00 63.50 96 LYS A O 1
ATOM 811 N N . TYR A 1 97 ? 12.619 -6.088 -33.378 1.00 70.19 97 TYR A N 1
ATOM 812 C CA . TYR A 1 97 ? 13.837 -5.856 -32.583 1.00 70.19 97 TYR A CA 1
ATOM 813 C C . TYR A 1 97 ? 13.674 -6.175 -31.092 1.00 70.19 97 TYR A C 1
ATOM 815 O O . TYR A 1 97 ? 14.633 -6.060 -30.335 1.00 70.19 97 TYR A O 1
ATOM 823 N N . LEU A 1 98 ? 12.469 -6.556 -30.656 1.00 74.38 98 LEU A N 1
ATOM 824 C CA . LEU A 1 98 ? 12.237 -6.989 -29.284 1.00 74.38 98 LEU A CA 1
ATOM 825 C C . LEU A 1 98 ? 12.492 -8.489 -29.195 1.00 74.38 98 LEU A C 1
ATOM 827 O O . LEU A 1 98 ? 11.847 -9.278 -29.880 1.00 74.38 98 LEU A O 1
ATOM 831 N N . GLN A 1 99 ? 13.441 -8.876 -28.348 1.00 74.62 99 GLN A N 1
ATOM 832 C CA . GLN A 1 99 ? 13.685 -10.279 -28.047 1.00 74.62 99 GLN A CA 1
ATOM 833 C C . GLN A 1 99 ? 12.899 -10.679 -26.797 1.00 74.62 99 GLN A C 1
ATOM 835 O O . GLN A 1 99 ? 12.868 -9.913 -25.828 1.00 74.62 99 GLN A O 1
ATOM 840 N N . PRO A 1 100 ? 12.266 -11.863 -26.789 1.00 79.94 100 PRO A N 1
ATOM 841 C CA . PRO A 1 100 ? 11.623 -12.365 -25.588 1.00 79.94 100 PRO A CA 1
ATOM 842 C C . PRO A 1 100 ? 12.677 -12.569 -24.498 1.00 79.94 100 PRO A C 1
ATOM 844 O O . PRO A 1 100 ? 13.707 -13.208 -24.719 1.00 79.94 100 PRO A O 1
ATOM 847 N N . TYR A 1 101 ? 12.413 -12.036 -23.307 1.00 81.69 101 TYR A N 1
ATOM 848 C CA . TYR A 1 101 ? 13.260 -12.290 -22.153 1.00 81.69 101 TYR A CA 1
ATOM 849 C C . TYR A 1 101 ? 12.919 -13.651 -21.546 1.00 81.69 101 TYR A C 1
ATOM 851 O O . TYR A 1 101 ? 11.767 -13.918 -21.194 1.00 81.69 101 TYR A O 1
ATOM 859 N N . TYR A 1 102 ? 13.925 -14.512 -21.410 1.00 83.19 102 TYR A N 1
ATOM 860 C CA . TYR A 1 102 ? 13.755 -15.798 -20.748 1.00 83.19 102 TYR A CA 1
ATOM 861 C C . TYR A 1 102 ? 13.721 -15.607 -19.228 1.00 83.19 102 TYR A C 1
ATOM 863 O O . TYR A 1 102 ? 14.755 -15.424 -18.587 1.00 83.19 102 TYR A O 1
ATOM 871 N N . ILE A 1 103 ? 12.516 -15.666 -18.661 1.00 82.50 103 ILE A N 1
ATOM 872 C CA . ILE A 1 103 ? 12.289 -15.611 -17.215 1.00 82.50 103 ILE A CA 1
ATOM 873 C C . ILE A 1 103 ? 12.623 -16.979 -16.621 1.00 82.50 103 ILE A C 1
ATOM 875 O O . ILE A 1 103 ? 11.947 -17.967 -16.926 1.00 82.50 103 ILE A O 1
ATOM 879 N N . LYS A 1 104 ? 13.631 -17.053 -15.748 1.00 85.00 104 LYS A N 1
ATOM 880 C CA . LYS A 1 104 ? 13.960 -18.309 -15.068 1.00 85.00 104 LYS A CA 1
ATOM 881 C C . LYS A 1 104 ? 12.875 -18.624 -14.032 1.00 85.00 104 LYS A C 1
ATOM 883 O O . LYS A 1 104 ? 12.314 -17.704 -13.439 1.00 85.00 104 LYS A O 1
ATOM 888 N N . PRO A 1 105 ? 12.615 -19.906 -13.715 1.00 83.50 105 PRO A N 1
ATOM 889 C CA . PRO A 1 105 ? 11.674 -20.266 -12.649 1.00 83.50 105 PRO A CA 1
ATOM 890 C C . PRO A 1 105 ? 12.000 -19.610 -11.296 1.00 83.50 105 PRO A C 1
ATOM 892 O O . PRO A 1 105 ? 11.103 -19.262 -10.536 1.00 83.50 105 PRO A O 1
ATOM 895 N N . GLN A 1 106 ? 13.291 -19.398 -11.021 1.00 83.75 106 GLN A N 1
ATOM 896 C CA . GLN A 1 106 ? 13.785 -18.710 -9.823 1.00 83.75 106 GLN A CA 1
ATOM 897 C C . GLN A 1 106 ? 13.348 -17.239 -9.766 1.00 83.75 106 GLN A C 1
ATOM 899 O O . GLN A 1 106 ? 13.028 -16.738 -8.692 1.00 83.75 106 GLN A O 1
ATOM 904 N N . ASP A 1 107 ? 13.237 -16.575 -10.921 1.00 83.69 107 ASP A N 1
ATOM 905 C CA . ASP A 1 107 ? 12.863 -15.160 -11.007 1.00 83.69 107 ASP A CA 1
ATOM 906 C C . ASP A 1 107 ? 11.383 -14.918 -10.669 1.00 83.69 107 ASP A C 1
ATOM 908 O O . ASP A 1 107 ? 10.984 -13.777 -10.446 1.00 83.69 107 ASP A O 1
ATOM 912 N N . ARG A 1 108 ? 10.574 -15.987 -10.620 1.00 86.19 108 ARG A N 1
ATOM 913 C CA . ARG A 1 108 ? 9.159 -15.965 -10.214 1.00 86.19 108 ARG A CA 1
ATOM 914 C C . ARG A 1 108 ? 8.947 -16.390 -8.765 1.00 86.19 108 ARG A C 1
ATOM 916 O O . ARG A 1 108 ? 7.830 -16.339 -8.272 1.00 86.19 108 ARG A O 1
ATOM 923 N N . ASN A 1 109 ? 9.990 -16.853 -8.075 1.00 86.75 109 ASN A N 1
ATOM 924 C CA . ASN A 1 109 ? 9.849 -17.402 -6.733 1.00 86.75 109 ASN A CA 1
ATOM 925 C C . ASN A 1 109 ? 9.831 -16.270 -5.681 1.00 86.75 109 ASN A C 1
ATOM 927 O O . ASN A 1 109 ? 10.862 -15.609 -5.488 1.00 86.75 109 ASN A O 1
ATOM 931 N N . PRO A 1 110 ? 8.722 -16.062 -4.940 1.00 86.19 110 PRO A N 1
ATOM 932 C CA . PRO A 1 110 ? 8.621 -14.965 -3.975 1.00 86.19 110 PRO A CA 1
ATOM 933 C C . PRO A 1 110 ? 9.591 -15.107 -2.799 1.00 86.19 110 PRO A C 1
ATOM 935 O O . PRO A 1 110 ? 10.163 -14.120 -2.342 1.00 86.19 110 PRO A O 1
ATOM 938 N N . PHE A 1 111 ? 9.839 -16.337 -2.337 1.00 85.88 111 PHE A N 1
ATOM 939 C CA . PHE A 1 111 ? 10.755 -16.599 -1.225 1.00 85.88 111 PHE A CA 1
ATOM 940 C C . PHE A 1 111 ? 12.205 -16.281 -1.598 1.00 85.88 111 PHE A C 1
ATOM 942 O O . PHE A 1 111 ? 12.921 -15.645 -0.823 1.00 85.88 111 PHE A O 1
ATOM 949 N N . GLN A 1 112 ? 12.642 -16.689 -2.792 1.00 86.62 112 GLN A N 1
ATOM 950 C CA . GLN A 1 112 ? 13.992 -16.379 -3.277 1.00 86.62 112 GLN A CA 1
ATOM 951 C C . GLN A 1 112 ? 14.155 -14.877 -3.524 1.00 86.62 112 GLN A C 1
ATOM 953 O O . GLN A 1 112 ? 15.149 -14.287 -3.095 1.00 86.62 112 GLN A O 1
ATOM 958 N N . THR A 1 113 ? 13.142 -14.247 -4.124 1.00 88.81 113 THR A N 1
ATOM 959 C CA . THR A 1 113 ? 13.099 -12.797 -4.344 1.00 88.81 113 THR A CA 1
ATOM 960 C C . THR A 1 113 ? 13.192 -12.029 -3.024 1.00 88.81 113 THR A C 1
ATOM 962 O O . THR A 1 113 ? 13.957 -11.071 -2.923 1.00 88.81 113 THR A O 1
ATOM 965 N N . TYR A 1 114 ? 12.498 -12.474 -1.973 1.00 87.75 114 TYR A N 1
ATOM 966 C CA . TYR A 1 114 ? 12.579 -11.846 -0.655 1.00 87.75 114 TYR A CA 1
ATOM 967 C C . TYR A 1 114 ? 13.966 -11.961 -0.019 1.00 87.75 114 TYR A C 1
ATOM 969 O O . TYR A 1 114 ? 14.499 -10.980 0.504 1.00 87.75 114 TYR A O 1
ATOM 977 N N . SER A 1 115 ? 14.577 -13.146 -0.077 1.00 88.25 115 SER A N 1
ATOM 978 C CA . SER A 1 115 ? 15.944 -13.359 0.410 1.00 88.25 115 SER A CA 1
ATOM 979 C C . SER A 1 115 ? 16.943 -12.452 -0.313 1.00 88.25 115 SER A C 1
ATOM 981 O O . SER A 1 115 ? 17.803 -11.834 0.323 1.00 88.25 115 SER A O 1
ATOM 983 N N . LYS A 1 116 ? 16.787 -12.302 -1.634 1.00 88.75 116 LYS A N 1
ATOM 984 C CA . LYS A 1 116 ? 17.571 -11.365 -2.440 1.00 88.75 116 LYS A CA 1
ATOM 985 C C . LYS A 1 116 ? 17.342 -9.921 -1.994 1.00 88.75 116 LYS A C 1
ATOM 987 O O . LYS A 1 116 ? 18.306 -9.239 -1.664 1.00 88.75 116 LYS A O 1
ATOM 992 N N . PHE A 1 117 ? 16.091 -9.482 -1.887 1.00 89.06 117 PHE A N 1
ATOM 993 C CA . PHE A 1 117 ? 15.726 -8.140 -1.423 1.00 89.06 117 PHE A CA 1
ATOM 994 C C . PHE A 1 117 ? 16.332 -7.802 -0.050 1.00 89.06 117 PHE A C 1
ATOM 996 O O . PHE A 1 117 ? 16.980 -6.769 0.106 1.00 89.06 117 PHE A O 1
ATOM 1003 N N . LYS A 1 118 ? 16.228 -8.712 0.927 1.00 88.88 118 LYS A N 1
ATOM 1004 C CA . LYS A 1 118 ? 16.874 -8.570 2.244 1.00 88.88 118 LYS A CA 1
ATOM 1005 C C . LYS A 1 118 ? 18.383 -8.389 2.144 1.00 88.88 118 LYS A C 1
ATOM 1007 O O . LYS A 1 118 ? 18.961 -7.581 2.867 1.00 88.88 118 LYS A O 1
ATOM 1012 N N . THR A 1 119 ? 19.020 -9.155 1.265 1.00 89.88 119 THR A N 1
ATOM 1013 C CA . THR A 1 119 ? 20.467 -9.082 1.038 1.00 89.88 119 THR A CA 1
ATOM 1014 C C . THR A 1 119 ? 20.851 -7.738 0.421 1.00 89.88 119 THR A C 1
ATOM 1016 O O . THR A 1 119 ? 21.832 -7.131 0.845 1.00 89.88 119 THR A O 1
ATOM 1019 N N . LEU A 1 120 ? 20.044 -7.232 -0.516 1.00 89.50 120 LEU A N 1
ATOM 1020 C CA . LEU A 1 120 ? 20.239 -5.923 -1.137 1.00 89.50 120 LEU A CA 1
ATOM 1021 C C . LEU A 1 120 ? 20.099 -4.777 -0.139 1.00 89.50 120 LEU A C 1
ATOM 1023 O O . LEU A 1 120 ? 20.966 -3.906 -0.114 1.00 89.50 120 LEU A O 1
ATOM 1027 N N . LEU A 1 121 ? 19.071 -4.789 0.712 1.00 88.06 121 LEU A N 1
ATOM 1028 C CA . LEU A 1 121 ? 18.914 -3.768 1.750 1.00 88.06 121 LEU A CA 1
ATOM 1029 C C . LEU A 1 121 ? 20.112 -3.759 2.706 1.00 88.06 121 LEU A C 1
ATOM 1031 O O . LEU A 1 121 ? 20.724 -2.713 2.907 1.00 88.06 121 LEU A O 1
ATOM 1035 N N . ARG A 1 122 ? 20.519 -4.937 3.204 1.00 87.44 122 ARG A N 1
ATOM 1036 C CA . ARG A 1 122 ? 21.685 -5.077 4.095 1.00 87.44 122 ARG A CA 1
ATOM 1037 C C . ARG A 1 122 ? 22.974 -4.572 3.455 1.00 87.44 122 ARG A C 1
ATOM 1039 O O . ARG A 1 122 ? 23.732 -3.869 4.105 1.00 87.44 122 ARG A O 1
ATOM 1046 N N . ARG A 1 123 ? 23.217 -4.905 2.183 1.00 88.50 123 ARG A N 1
ATOM 1047 C CA . ARG A 1 123 ? 24.424 -4.480 1.455 1.00 88.50 123 ARG A CA 1
ATOM 1048 C C . ARG A 1 123 ? 24.510 -2.962 1.289 1.00 88.50 123 ARG A C 1
ATOM 1050 O O . ARG A 1 123 ? 25.611 -2.426 1.242 1.00 88.50 123 ARG A O 1
ATOM 1057 N N . ASN A 1 124 ? 23.369 -2.290 1.175 1.00 83.94 124 ASN A N 1
ATOM 1058 C CA . ASN A 1 124 ? 23.287 -0.842 0.999 1.00 83.94 124 ASN A CA 1
ATOM 1059 C C . ASN A 1 124 ? 23.031 -0.097 2.324 1.00 83.94 124 ASN A C 1
ATOM 1061 O O . ASN A 1 124 ? 22.727 1.090 2.296 1.00 83.94 124 ASN A O 1
ATOM 1065 N N . ASN A 1 125 ? 23.144 -0.779 3.473 1.00 84.44 125 ASN A N 1
ATOM 1066 C CA . ASN A 1 125 ? 22.865 -0.236 4.807 1.00 84.44 125 ASN A CA 1
ATOM 1067 C C . ASN A 1 125 ? 21.461 0.374 4.964 1.00 84.44 125 ASN A C 1
ATOM 1069 O O . ASN A 1 125 ? 21.254 1.228 5.820 1.00 84.44 125 ASN A O 1
ATOM 1073 N N . PHE A 1 126 ? 20.483 -0.075 4.174 1.00 83.88 126 PHE A N 1
ATOM 1074 C CA . PHE A 1 126 ? 19.097 0.351 4.344 1.00 83.88 126 PHE A CA 1
ATOM 1075 C C . PHE A 1 126 ? 18.418 -0.461 5.455 1.00 83.88 126 PHE A C 1
ATOM 1077 O O . PHE A 1 126 ? 18.531 -1.696 5.468 1.00 83.88 126 PHE A O 1
ATOM 1084 N N . PRO A 1 127 ? 17.673 0.189 6.369 1.00 82.81 127 PRO A N 1
ATOM 1085 C CA . PRO A 1 127 ? 16.879 -0.525 7.356 1.00 82.81 127 PRO A CA 1
ATOM 1086 C C . PRO A 1 127 ? 15.775 -1.337 6.667 1.00 82.81 127 PRO A C 1
ATOM 1088 O O . PRO A 1 127 ? 15.162 -0.898 5.693 1.00 82.81 127 PRO A O 1
ATOM 1091 N N . LEU A 1 128 ? 15.501 -2.536 7.187 1.00 83.44 128 LEU A N 1
ATOM 1092 C CA . LEU A 1 128 ? 14.357 -3.320 6.726 1.00 83.44 128 LEU A CA 1
ATOM 1093 C C . LEU A 1 128 ? 13.066 -2.614 7.178 1.00 83.44 128 LEU A C 1
ATOM 1095 O O . LEU A 1 128 ? 12.938 -2.352 8.379 1.00 83.44 128 LEU A O 1
ATOM 1099 N N . PRO A 1 129 ? 12.103 -2.337 6.281 1.00 81.88 129 PRO A N 1
ATOM 1100 C CA . PRO A 1 129 ? 10.844 -1.728 6.692 1.00 81.88 129 PRO A CA 1
ATOM 1101 C C . PRO A 1 129 ? 10.102 -2.655 7.665 1.00 81.88 129 PRO A C 1
ATOM 1103 O O . PRO A 1 129 ? 9.927 -3.847 7.397 1.00 81.88 129 PRO A O 1
ATOM 1106 N N . GLN A 1 130 ? 9.666 -2.112 8.805 1.00 88.44 130 GLN A N 1
ATOM 1107 C CA . GLN A 1 130 ? 8.881 -2.860 9.787 1.00 88.44 130 GLN A CA 1
ATOM 1108 C C . GLN A 1 130 ? 7.402 -2.760 9.428 1.00 88.44 130 GLN A C 1
ATOM 1110 O O . GLN A 1 130 ? 6.723 -1.820 9.829 1.00 88.44 130 GLN A O 1
ATOM 1115 N N . ILE A 1 131 ? 6.908 -3.716 8.647 1.00 90.00 131 ILE A N 1
ATOM 1116 C CA . ILE A 1 131 ? 5.525 -3.730 8.164 1.00 90.00 131 ILE A CA 1
ATOM 1117 C C . ILE A 1 131 ? 4.729 -4.748 8.971 1.00 90.00 131 ILE A C 1
ATOM 1119 O O . ILE A 1 131 ? 5.110 -5.912 9.031 1.00 90.00 131 ILE A O 1
ATOM 1123 N N . GLN A 1 132 ? 3.610 -4.338 9.555 1.00 91.00 132 GLN A N 1
ATOM 1124 C CA . GLN A 1 132 ? 2.647 -5.216 10.209 1.00 91.00 132 GLN A CA 1
ATOM 1125 C C . GLN A 1 132 ? 1.302 -5.107 9.500 1.00 91.00 132 GLN A C 1
ATOM 1127 O O . GLN A 1 132 ? 0.755 -4.016 9.346 1.00 91.00 132 GLN A O 1
ATOM 1132 N N . ILE A 1 133 ? 0.774 -6.249 9.071 1.00 89.88 133 ILE A N 1
ATOM 1133 C CA . ILE A 1 133 ? -0.466 -6.317 8.302 1.00 89.88 133 ILE A CA 1
ATOM 1134 C C . ILE A 1 133 ? -1.550 -6.860 9.217 1.00 89.88 133 ILE A C 1
ATOM 1136 O O . ILE A 1 133 ? -1.458 -7.995 9.680 1.00 89.88 133 ILE A O 1
ATOM 1140 N N . ILE A 1 134 ? -2.567 -6.046 9.475 1.00 90.06 134 ILE A N 1
ATOM 1141 C CA . ILE A 1 134 ? -3.712 -6.400 10.306 1.00 90.06 134 ILE A CA 1
ATOM 1142 C C . ILE A 1 134 ? -4.903 -6.674 9.392 1.00 90.06 134 ILE A C 1
ATOM 1144 O O . ILE A 1 134 ? -5.270 -5.848 8.555 1.00 90.06 134 ILE A O 1
ATOM 1148 N N . TYR A 1 135 ? -5.529 -7.832 9.563 1.00 87.88 135 TYR A N 1
ATOM 1149 C CA . TYR A 1 135 ? -6.701 -8.231 8.789 1.00 87.88 135 TYR A CA 1
ATOM 1150 C C . TYR A 1 135 ? -7.705 -8.985 9.663 1.00 87.88 135 TYR A C 1
ATOM 1152 O O . TYR A 1 135 ? -7.440 -9.296 10.819 1.00 87.88 135 TYR A O 1
ATOM 1160 N N . GLY A 1 136 ? -8.892 -9.226 9.116 1.00 84.88 136 GLY A N 1
ATOM 1161 C CA . GLY A 1 136 ? -10.025 -9.799 9.836 1.00 84.88 136 GLY A CA 1
ATOM 1162 C C . GLY A 1 136 ? -11.339 -9.281 9.264 1.00 84.88 136 GLY A C 1
ATOM 1163 O O . GLY A 1 136 ? -11.358 -8.311 8.492 1.00 84.88 136 GLY A O 1
ATOM 1164 N N . THR A 1 137 ? -12.443 -9.918 9.636 1.00 83.50 137 THR A N 1
ATOM 1165 C CA . THR A 1 137 ? -13.779 -9.581 9.130 1.00 83.50 137 THR A CA 1
ATOM 1166 C C . THR A 1 137 ? -14.171 -8.132 9.443 1.00 83.50 137 THR A C 1
ATOM 1168 O O . THR A 1 137 ? -13.598 -7.446 10.301 1.00 83.50 137 THR A O 1
ATOM 1171 N N . THR A 1 138 ? -15.121 -7.598 8.680 1.00 83.19 138 THR A N 1
ATOM 1172 C CA . THR A 1 138 ? -15.657 -6.256 8.931 1.00 83.19 138 THR A CA 1
ATOM 1173 C C . THR A 1 138 ? -16.282 -6.195 10.322 1.00 83.19 138 THR A C 1
ATOM 1175 O O . THR A 1 138 ? -17.017 -7.092 10.716 1.00 83.19 138 THR A O 1
ATOM 1178 N N . GLY A 1 139 ? -15.985 -5.130 11.066 1.00 82.94 139 GLY A N 1
ATOM 1179 C CA . GLY A 1 139 ? -16.547 -4.922 12.399 1.00 82.94 139 GLY A CA 1
ATOM 1180 C C . GLY A 1 139 ? -15.876 -5.689 13.537 1.00 82.94 139 GLY A C 1
ATOM 1181 O O . GLY A 1 139 ? -16.257 -5.475 14.678 1.00 82.94 139 GLY A O 1
ATOM 1182 N N . ILE A 1 140 ? -14.840 -6.492 13.276 1.00 86.62 140 ILE A N 1
ATOM 1183 C CA . ILE A 1 140 ? -14.135 -7.284 14.305 1.00 86.62 140 ILE A CA 1
ATOM 1184 C C . ILE A 1 140 ? -13.237 -6.455 15.249 1.00 86.62 140 ILE A C 1
ATOM 1186 O O . ILE A 1 140 ? -12.609 -6.984 16.156 1.00 86.62 140 ILE A O 1
ATOM 1190 N N . GLY A 1 141 ? -13.131 -5.140 15.028 1.00 86.75 141 GLY A N 1
ATOM 1191 C CA . GLY A 1 141 ? -12.346 -4.246 15.886 1.00 86.75 141 GLY A CA 1
ATOM 1192 C C . GLY A 1 141 ? -10.889 -4.025 15.468 1.00 86.75 141 GLY A C 1
ATOM 1193 O O . GLY A 1 141 ? -10.124 -3.506 16.271 1.00 86.75 141 GLY A O 1
ATOM 1194 N N . LYS A 1 142 ? -10.491 -4.332 14.222 1.00 89.31 142 LYS A N 1
ATOM 1195 C CA . LYS A 1 142 ? -9.120 -4.098 13.702 1.00 89.31 142 LYS A CA 1
ATOM 1196 C C . LYS A 1 142 ? -8.587 -2.693 13.990 1.00 89.31 142 LYS A C 1
ATOM 1198 O O . LYS A 1 142 ? -7.530 -2.543 14.594 1.00 89.31 142 LYS A O 1
ATOM 1203 N N . THR A 1 143 ? -9.345 -1.666 13.607 1.00 89.31 143 THR A N 1
ATOM 1204 C CA . THR A 1 143 ? -8.947 -0.270 13.817 1.00 89.31 143 THR A CA 1
ATOM 1205 C C . THR A 1 143 ? -8.787 0.053 15.300 1.00 89.31 143 THR A C 1
ATOM 1207 O O . THR A 1 143 ? -7.872 0.781 15.674 1.00 89.31 143 THR A O 1
ATOM 1210 N N . HIS A 1 144 ? -9.666 -0.490 16.149 1.00 87.50 144 HIS A N 1
ATOM 1211 C CA . HIS A 1 144 ? -9.580 -0.313 17.597 1.00 87.50 144 HIS A CA 1
ATOM 1212 C C . HIS A 1 144 ? -8.323 -0.994 18.144 1.00 87.50 144 HIS A C 1
ATOM 1214 O O . HIS A 1 144 ? -7.526 -0.344 18.807 1.00 87.50 144 HIS A O 1
ATOM 1220 N N . PHE A 1 145 ? -8.075 -2.245 17.751 1.00 88.44 145 PHE A N 1
ATOM 1221 C CA . PHE A 1 145 ? -6.876 -3.001 18.099 1.00 88.44 145 PHE A CA 1
ATOM 1222 C C . PHE A 1 145 ? -5.585 -2.246 17.752 1.00 88.44 145 PHE A C 1
ATOM 1224 O O . PHE A 1 145 ? -4.705 -2.116 18.605 1.00 88.44 145 PHE A O 1
ATOM 1231 N N . ILE A 1 146 ? -5.485 -1.702 16.533 1.00 88.94 146 ILE A N 1
ATOM 1232 C CA . ILE A 1 146 ? -4.315 -0.927 16.097 1.00 88.94 146 ILE A CA 1
ATOM 1233 C C . ILE A 1 146 ? -4.143 0.312 16.973 1.00 88.94 146 ILE A C 1
ATOM 1235 O O . ILE A 1 146 ? -3.046 0.557 17.471 1.00 88.94 146 ILE A O 1
ATOM 1239 N N . LYS A 1 147 ? -5.229 1.056 17.206 1.00 86.38 147 LYS A N 1
ATOM 1240 C CA . LYS A 1 147 ? -5.190 2.260 18.037 1.00 86.38 147 LYS A CA 1
ATOM 1241 C C . LYS A 1 147 ? -4.773 1.964 19.478 1.00 86.38 147 LYS A C 1
ATOM 1243 O O . LYS A 1 147 ? -3.928 2.649 20.034 1.00 86.38 147 LYS A O 1
ATOM 1248 N N . THR A 1 148 ? -5.305 0.902 20.073 1.00 83.25 148 THR A N 1
ATOM 1249 C CA . THR A 1 148 ? -4.997 0.560 21.467 1.00 83.25 148 THR A CA 1
ATOM 1250 C C . THR A 1 148 ? -3.596 -0.010 21.653 1.00 83.25 148 THR A C 1
ATOM 1252 O O . THR A 1 148 ? -2.974 0.222 22.680 1.00 83.25 148 THR A O 1
ATOM 1255 N N . LYS A 1 149 ? -3.099 -0.794 20.689 1.00 82.62 149 LYS A N 1
ATOM 1256 C CA . LYS A 1 149 ? -1.863 -1.569 20.869 1.00 82.62 149 LYS A CA 1
ATOM 1257 C C . LYS A 1 149 ? -0.627 -0.890 20.292 1.00 82.62 149 LYS A C 1
ATOM 1259 O O . LYS A 1 149 ? 0.487 -1.205 20.704 1.00 82.62 149 LYS A O 1
ATOM 1264 N N . TYR A 1 150 ? -0.807 -0.041 19.284 1.00 76.94 150 TYR A N 1
ATOM 1265 C CA . TYR A 1 150 ? 0.292 0.374 18.422 1.00 76.94 150 TYR A CA 1
ATOM 1266 C C . TYR A 1 150 ? 0.363 1.866 18.133 1.00 76.94 150 TYR A C 1
ATOM 1268 O O . TYR A 1 150 ? 1.408 2.313 17.656 1.00 76.94 150 TYR A O 1
ATOM 1276 N N . THR A 1 151 ? -0.708 2.628 18.361 1.00 66.75 151 THR A N 1
ATOM 1277 C CA . THR A 1 151 ? -0.656 4.064 18.096 1.00 66.75 151 THR A CA 1
ATOM 1278 C C . THR A 1 151 ? -0.222 4.822 19.335 1.00 66.75 151 THR A C 1
ATOM 1280 O O . THR A 1 151 ? -1.037 5.137 20.197 1.00 66.75 151 THR A O 1
ATOM 1283 N N . ASP A 1 152 ? 1.057 5.178 19.367 1.00 69.12 152 ASP A N 1
ATOM 1284 C CA . ASP A 1 152 ? 1.548 6.267 20.210 1.00 69.12 152 ASP A CA 1
ATOM 1285 C C . ASP A 1 152 ? 1.165 7.618 19.576 1.00 69.12 152 ASP A C 1
ATOM 1287 O O . ASP A 1 152 ? 0.793 7.675 18.396 1.00 69.12 152 ASP A O 1
ATOM 1291 N N . HIS A 1 153 ? 1.350 8.727 20.305 1.00 64.00 153 HIS A N 1
ATOM 1292 C CA . HIS A 1 153 ? 1.104 10.100 19.822 1.00 64.00 153 HIS A CA 1
ATOM 1293 C C . HIS A 1 153 ? 1.798 10.457 18.489 1.00 64.00 153 HIS A C 1
ATOM 1295 O O . HIS A 1 153 ? 1.418 11.429 17.839 1.00 64.00 153 HIS A O 1
ATOM 1301 N N . ASN A 1 154 ? 2.785 9.668 18.056 1.00 73.69 154 ASN A N 1
ATOM 1302 C CA . ASN A 1 154 ? 3.566 9.895 16.840 1.00 73.69 154 ASN A CA 1
ATOM 1303 C C . ASN A 1 154 ? 3.063 9.127 15.606 1.00 73.69 154 ASN A C 1
ATOM 1305 O O . ASN A 1 154 ? 3.655 9.254 14.534 1.00 73.69 154 ASN A O 1
ATOM 1309 N N . THR A 1 155 ? 1.988 8.340 15.724 1.00 85.00 155 THR A N 1
ATOM 1310 C CA . THR A 1 155 ? 1.467 7.564 14.589 1.00 85.00 155 THR A CA 1
ATOM 1311 C C . THR A 1 155 ? 0.478 8.382 13.769 1.00 85.00 155 THR A C 1
ATOM 1313 O O . THR A 1 155 ? -0.599 8.725 14.254 1.00 85.00 155 THR A O 1
ATOM 1316 N N . SER A 1 156 ? 0.792 8.648 12.498 1.00 89.00 156 SER A N 1
ATOM 1317 C CA . SER A 1 156 ? -0.177 9.283 11.591 1.00 89.00 156 SER A CA 1
ATOM 1318 C C . SER A 1 156 ? -1.052 8.251 10.895 1.00 89.00 156 SER A C 1
ATOM 1320 O O . SER A 1 156 ? -0.558 7.258 10.364 1.00 89.00 156 SER A O 1
ATOM 1322 N N . CYS A 1 157 ? -2.357 8.510 10.861 1.00 90.75 157 CYS A N 1
ATOM 1323 C CA . CYS A 1 157 ? -3.323 7.696 10.133 1.00 90.75 157 CYS A CA 1
ATOM 1324 C C . CYS A 1 157 ? -3.527 8.240 8.713 1.00 90.75 157 CYS A C 1
ATOM 1326 O O . CYS A 1 157 ? -3.842 9.415 8.534 1.00 90.75 157 CYS A O 1
ATOM 1328 N N . VAL A 1 158 ? -3.411 7.367 7.716 1.00 92.50 158 VAL A N 1
ATOM 1329 C CA . VAL A 1 158 ? -3.725 7.626 6.312 1.00 92.50 158 VAL A CA 1
ATOM 1330 C C . VAL A 1 158 ? -4.853 6.688 5.906 1.00 92.50 158 VAL A C 1
ATOM 1332 O O . VAL A 1 158 ? -4.668 5.475 5.826 1.00 92.50 158 VAL A O 1
ATOM 1335 N N . SER A 1 159 ? -6.033 7.246 5.639 1.00 91.81 159 SER A N 1
ATOM 1336 C CA . SER A 1 159 ? -7.178 6.471 5.150 1.00 91.81 159 SER A CA 1
ATOM 1337 C C . SER A 1 159 ? -7.248 6.509 3.625 1.00 91.81 159 SER A C 1
ATOM 1339 O O . SER A 1 159 ? -7.205 7.583 3.027 1.00 91.81 159 SER A O 1
ATOM 1341 N N . ILE A 1 160 ? -7.355 5.338 2.997 1.00 91.31 160 ILE A N 1
ATOM 1342 C CA . ILE A 1 160 ? -7.390 5.156 1.542 1.00 91.31 160 ILE A CA 1
ATOM 1343 C C . ILE A 1 160 ? -8.716 4.487 1.190 1.00 91.31 160 ILE A C 1
ATOM 1345 O O . ILE A 1 160 ? -8.854 3.268 1.287 1.00 91.31 160 ILE A O 1
ATOM 1349 N N . ASN A 1 161 ? -9.693 5.302 0.789 1.00 86.94 161 ASN A N 1
ATOM 1350 C CA . ASN A 1 161 ? -11.048 4.829 0.511 1.00 86.94 161 ASN A CA 1
ATOM 1351 C C . ASN A 1 161 ? -11.239 4.441 -0.956 1.00 86.94 161 ASN A C 1
ATOM 1353 O O . ASN A 1 161 ? -11.486 3.276 -1.235 1.00 86.94 161 ASN A O 1
ATOM 1357 N N . ASP A 1 162 ? -11.054 5.397 -1.871 1.00 83.31 162 ASP A N 1
ATOM 1358 C CA . ASP A 1 162 ? -11.270 5.186 -3.309 1.00 83.31 162 ASP A CA 1
ATOM 1359 C C . ASP A 1 162 ? -9.981 5.446 -4.096 1.00 83.31 162 ASP A C 1
ATOM 1361 O O . ASP A 1 162 ? -9.377 4.538 -4.670 1.00 83.31 162 ASP A O 1
ATOM 1365 N N . LYS A 1 163 ? -9.511 6.699 -4.085 1.00 86.31 163 LYS A N 1
ATOM 1366 C CA . LYS A 1 163 ? -8.285 7.128 -4.766 1.00 86.31 163 LYS A CA 1
ATOM 1367 C C . LYS A 1 163 ? -7.173 7.408 -3.767 1.00 86.31 163 LYS A C 1
ATOM 1369 O O . LYS A 1 163 ? -7.404 7.994 -2.711 1.00 86.31 163 LYS A O 1
ATOM 1374 N N . LEU A 1 164 ? -5.952 7.043 -4.147 1.00 88.38 164 LEU A N 1
ATOM 1375 C CA . LEU A 1 164 ? -4.754 7.412 -3.406 1.00 88.38 164 LEU A CA 1
ATOM 1376 C C . LEU A 1 164 ? -4.342 8.842 -3.775 1.00 88.38 164 LEU A C 1
ATOM 1378 O O . LEU A 1 164 ? -3.988 9.112 -4.921 1.00 88.38 164 LEU A O 1
ATOM 1382 N N . ASN A 1 165 ? -4.356 9.750 -2.800 1.00 90.69 165 ASN A N 1
ATOM 1383 C CA . ASN A 1 165 ? -3.777 11.083 -2.953 1.00 90.69 165 ASN A CA 1
ATOM 1384 C C . ASN A 1 165 ? -2.285 11.037 -2.578 1.00 90.69 165 ASN A C 1
ATOM 1386 O O . ASN A 1 165 ? -1.930 11.124 -1.401 1.00 90.69 165 ASN A O 1
ATOM 1390 N N . LEU A 1 166 ? -1.425 10.865 -3.587 1.00 91.69 166 LEU A N 1
ATOM 1391 C CA . LEU A 1 166 ? 0.030 10.774 -3.421 1.00 91.69 166 LEU A CA 1
ATOM 1392 C C . LEU A 1 166 ? 0.630 12.049 -2.818 1.00 91.69 166 LEU A C 1
ATOM 1394 O O . LEU A 1 166 ? 1.405 11.938 -1.874 1.00 91.69 166 LEU A O 1
ATOM 1398 N N . SER A 1 167 ? 0.224 13.237 -3.278 1.00 93.56 167 SER A N 1
ATOM 1399 C CA . SER A 1 167 ? 0.636 14.519 -2.685 1.00 93.56 167 SER A CA 1
ATOM 1400 C C . SER A 1 167 ? 0.377 14.573 -1.182 1.00 93.56 167 SER A C 1
ATOM 1402 O O . SER A 1 167 ? 1.293 14.843 -0.410 1.00 93.56 167 SER A O 1
ATOM 1404 N N . SER A 1 168 ? -0.851 14.262 -0.753 1.00 92.75 168 SER A N 1
ATOM 1405 C CA . SER A 1 168 ? -1.207 14.267 0.671 1.00 92.75 168 SER A CA 1
ATOM 1406 C C . SER A 1 168 ? -0.379 13.259 1.459 1.00 92.75 168 SER A C 1
ATOM 1408 O O . SER A 1 168 ? 0.071 13.575 2.557 1.00 92.75 168 SER A O 1
ATOM 1410 N N . LEU A 1 169 ? -0.169 12.062 0.905 1.00 93.88 169 LEU A N 1
ATOM 1411 C CA . LEU A 1 169 ? 0.646 11.033 1.537 1.00 93.88 169 LEU A CA 1
ATOM 1412 C C . LEU A 1 169 ? 2.096 11.508 1.716 1.00 93.88 169 LEU A C 1
ATOM 1414 O O . LEU A 1 169 ? 2.632 11.434 2.819 1.00 93.88 169 LEU A O 1
ATOM 1418 N N . ILE A 1 170 ? 2.708 12.047 0.659 1.00 94.81 170 ILE A N 1
ATOM 1419 C CA . ILE A 1 170 ? 4.070 12.597 0.680 1.00 94.81 170 ILE A CA 1
ATOM 1420 C C . ILE A 1 170 ? 4.181 13.730 1.707 1.00 94.81 170 ILE A C 1
ATOM 1422 O O . ILE A 1 170 ? 5.109 13.739 2.513 1.00 94.81 170 ILE A O 1
ATOM 1426 N N . SER A 1 171 ? 3.217 14.652 1.750 1.00 93.31 171 SER A N 1
ATOM 1427 C CA . SER A 1 171 ? 3.198 15.717 2.757 1.00 93.31 171 SER A CA 1
ATOM 1428 C C . SER A 1 171 ? 3.107 15.175 4.187 1.00 93.31 171 SER A C 1
ATOM 1430 O O . SER A 1 171 ? 3.764 15.715 5.077 1.00 93.31 171 SER A O 1
ATOM 1432 N N . THR A 1 172 ? 2.351 14.096 4.427 1.00 92.25 172 THR A N 1
ATOM 1433 C CA . THR A 1 172 ? 2.318 13.420 5.735 1.00 92.25 172 THR A CA 1
ATOM 1434 C C . THR A 1 172 ? 3.688 12.854 6.104 1.00 92.25 172 THR A C 1
ATOM 1436 O O . THR A 1 172 ? 4.154 13.096 7.217 1.00 92.25 172 THR A O 1
ATOM 1439 N N . PHE A 1 173 ? 4.360 12.165 5.177 1.00 91.62 173 PHE A N 1
ATOM 1440 C CA . PHE A 1 173 ? 5.715 11.646 5.389 1.00 91.62 173 PHE A CA 1
ATOM 1441 C C . PHE A 1 173 ? 6.705 12.762 5.759 1.00 91.62 173 PHE A C 1
ATOM 1443 O O . PHE A 1 173 ? 7.365 12.686 6.795 1.00 91.62 173 PHE A O 1
ATOM 1450 N N . LEU A 1 174 ? 6.746 13.838 4.969 1.00 91.00 174 LEU A N 1
ATOM 1451 C CA . LEU A 1 174 ? 7.628 14.986 5.211 1.00 91.00 174 LEU A CA 1
ATOM 1452 C C . LEU A 1 174 ? 7.309 15.694 6.543 1.00 91.00 174 LEU A C 1
ATOM 1454 O O . LEU A 1 174 ? 8.210 16.100 7.285 1.00 91.00 174 LEU A O 1
ATOM 1458 N N . SER A 1 175 ? 6.023 15.826 6.890 1.00 89.50 175 SER A N 1
ATOM 1459 C CA . SER A 1 175 ? 5.609 16.411 8.172 1.00 89.50 175 SER A CA 1
ATOM 1460 C C . SER A 1 175 ? 6.053 15.569 9.369 1.00 89.50 175 SER A C 1
ATOM 1462 O O . SER A 1 175 ? 6.431 16.126 10.397 1.00 89.50 175 SER A O 1
ATOM 1464 N N . LEU A 1 176 ? 6.030 14.241 9.256 1.00 87.62 176 LEU A N 1
ATOM 1465 C CA . LEU A 1 176 ? 6.504 13.357 10.320 1.00 87.62 176 LEU A CA 1
ATOM 1466 C C . LEU A 1 176 ? 8.023 13.418 10.482 1.00 87.62 176 LEU A C 1
ATOM 1468 O O . LEU A 1 176 ? 8.509 13.537 11.607 1.00 87.62 176 LEU A O 1
ATOM 1472 N N . GLU A 1 177 ? 8.774 13.396 9.377 1.00 86.12 177 GLU A N 1
ATOM 1473 C CA . GLU A 1 177 ? 10.239 13.457 9.431 1.00 86.12 177 GLU A CA 1
ATOM 1474 C C . GLU A 1 177 ? 10.756 14.759 10.043 1.00 86.12 177 GLU A C 1
ATOM 1476 O O . GLU A 1 177 ? 11.772 14.738 10.740 1.00 86.12 177 GLU A O 1
ATOM 1481 N N . SER A 1 178 ? 10.062 15.874 9.807 1.00 83.81 178 SER A N 1
ATOM 1482 C CA . SER A 1 178 ? 10.431 17.194 10.335 1.00 83.81 178 SER A CA 1
ATOM 1483 C C . SER A 1 178 ? 10.115 17.377 11.821 1.00 83.81 178 SER A C 1
ATOM 1485 O O . SER A 1 178 ? 10.829 18.104 12.506 1.00 83.81 178 SER A O 1
ATOM 1487 N N . LYS A 1 179 ? 9.072 16.721 12.341 1.00 78.69 179 LYS A N 1
ATOM 1488 C CA . LYS A 1 179 ? 8.633 16.884 13.739 1.00 78.69 179 LYS A CA 1
ATOM 1489 C C . LYS A 1 179 ? 9.441 16.064 14.741 1.00 78.69 179 LYS A C 1
ATOM 1491 O O . LYS A 1 179 ? 9.473 16.410 15.918 1.00 78.69 179 LYS A O 1
ATOM 1496 N N . ILE A 1 180 ? 10.048 14.963 14.305 1.00 69.00 180 ILE A N 1
ATOM 1497 C CA . ILE A 1 180 ? 10.586 13.944 15.208 1.00 69.00 180 ILE A CA 1
ATOM 1498 C C . ILE A 1 180 ? 12.077 13.759 14.934 1.00 69.00 180 ILE A C 1
ATOM 1500 O O . ILE A 1 180 ? 12.474 13.207 13.906 1.00 69.00 180 ILE A O 1
ATOM 1504 N N . SER A 1 181 ? 12.914 14.224 15.859 1.00 62.34 181 SER A N 1
ATOM 1505 C CA . SER A 1 181 ? 14.372 14.173 15.729 1.00 62.34 181 SER A CA 1
ATOM 1506 C C . SER A 1 181 ? 14.963 12.792 16.037 1.00 62.34 181 SER A C 1
ATOM 1508 O O . SER A 1 181 ? 15.894 12.416 15.340 1.00 62.34 181 SER A O 1
ATOM 1510 N N . ASN A 1 182 ? 14.400 12.009 16.975 1.00 61.31 182 ASN A N 1
ATOM 1511 C CA . ASN A 1 182 ? 15.028 10.759 17.458 1.00 61.31 182 ASN A CA 1
ATOM 1512 C C . ASN A 1 182 ? 14.099 9.539 17.669 1.00 61.31 182 ASN A C 1
ATOM 1514 O O . ASN A 1 182 ? 14.581 8.502 18.120 1.00 61.31 182 ASN A O 1
ATOM 1518 N N . ASN A 1 183 ? 12.799 9.609 17.349 1.00 65.75 183 ASN A N 1
ATOM 1519 C CA . ASN A 1 183 ? 11.891 8.466 17.547 1.00 65.75 183 ASN A CA 1
ATOM 1520 C C . ASN A 1 183 ? 11.609 7.698 16.252 1.00 65.75 183 ASN A C 1
ATOM 1522 O O . ASN A 1 183 ? 11.643 8.247 15.151 1.00 65.75 183 ASN A O 1
ATOM 1526 N N . GLN A 1 184 ? 11.279 6.416 16.423 1.00 76.12 184 GLN A N 1
ATOM 1527 C CA . GLN A 1 184 ? 10.723 5.562 15.382 1.00 76.12 184 GLN A CA 1
ATOM 1528 C C . GLN A 1 184 ? 9.470 6.222 14.785 1.00 76.12 184 GLN A C 1
ATOM 1530 O O . GLN A 1 184 ? 8.540 6.570 15.512 1.00 76.12 184 GLN A O 1
ATOM 1535 N N . LEU A 1 185 ? 9.458 6.405 13.464 1.00 85.81 185 LEU A N 1
ATOM 1536 C CA . LEU A 1 185 ? 8.336 7.011 12.748 1.00 85.81 185 LEU A CA 1
ATOM 1537 C C . LEU A 1 185 ? 7.302 5.934 12.440 1.00 85.81 185 LEU A C 1
ATOM 1539 O O . LEU A 1 185 ? 7.660 4.865 11.945 1.00 85.81 185 LEU A O 1
ATOM 1543 N N . SER A 1 186 ? 6.026 6.202 12.708 1.00 89.19 186 SER A N 1
ATOM 1544 C CA . SER A 1 186 ? 4.950 5.246 12.458 1.00 89.19 186 SER A CA 1
ATOM 1545 C C . SER A 1 186 ? 3.845 5.831 11.583 1.00 89.19 186 SER A C 1
ATOM 1547 O O . SER A 1 186 ? 3.347 6.937 11.803 1.00 89.19 186 SER A O 1
ATOM 1549 N N . ILE A 1 187 ? 3.426 5.052 10.587 1.00 91.94 187 ILE A N 1
ATOM 1550 C CA . ILE A 1 187 ? 2.244 5.337 9.771 1.00 91.94 187 ILE A CA 1
ATOM 1551 C C . ILE A 1 187 ? 1.289 4.162 9.854 1.00 91.94 187 ILE A C 1
ATOM 1553 O O . ILE A 1 187 ? 1.678 2.999 9.745 1.00 91.94 187 ILE A O 1
ATOM 1557 N N . TYR A 1 188 ? 0.017 4.495 10.012 1.00 94.00 188 TYR A N 1
ATOM 1558 C CA . TYR A 1 188 ? -1.089 3.569 9.932 1.00 94.00 188 TYR A CA 1
ATOM 1559 C C . TYR A 1 188 ? -1.876 3.809 8.637 1.00 94.00 188 TYR A C 1
ATOM 1561 O O . TYR A 1 188 ? -2.471 4.868 8.459 1.00 94.00 188 TYR A O 1
ATOM 1569 N N . PHE A 1 189 ? -1.891 2.825 7.740 1.00 93.75 189 PHE A N 1
ATOM 1570 C CA . PHE A 1 189 ? -2.719 2.799 6.541 1.00 93.75 189 PHE A CA 1
ATOM 1571 C C . PHE A 1 189 ? -4.033 2.068 6.817 1.00 93.75 189 PHE A C 1
ATOM 1573 O O . PHE A 1 189 ? -4.032 0.864 7.071 1.00 93.75 189 PHE A O 1
ATOM 1580 N N . ASN A 1 190 ? -5.146 2.788 6.713 1.00 92.69 190 ASN A N 1
ATOM 1581 C CA . ASN A 1 190 ? -6.491 2.226 6.735 1.00 92.69 190 ASN A CA 1
ATOM 1582 C C . ASN A 1 190 ? -6.996 2.070 5.297 1.00 92.69 190 ASN A C 1
ATOM 1584 O O . ASN A 1 190 ? -7.382 3.062 4.674 1.00 92.69 190 ASN A O 1
ATOM 1588 N N . ILE A 1 191 ? -6.940 0.857 4.745 1.00 91.62 191 ILE A N 1
ATOM 1589 C CA . ILE A 1 191 ? -7.307 0.601 3.349 1.00 91.62 191 ILE A CA 1
ATOM 1590 C C . ILE A 1 191 ? -8.745 0.086 3.280 1.00 91.62 191 ILE A C 1
ATOM 1592 O O . ILE A 1 191 ? -9.110 -0.898 3.919 1.00 91.62 191 ILE A O 1
ATOM 1596 N N . SER A 1 192 ? -9.565 0.733 2.459 1.00 88.62 192 SER A N 1
ATOM 1597 C CA . SER A 1 192 ? -10.927 0.294 2.158 1.00 88.62 192 SER A CA 1
ATOM 1598 C C . SER A 1 192 ? -10.948 -0.811 1.102 1.00 88.62 192 SER A C 1
ATOM 1600 O O . SER A 1 192 ? -10.071 -0.903 0.245 1.00 88.62 192 SER A O 1
ATOM 1602 N N . ILE A 1 193 ? -12.020 -1.607 1.094 1.00 84.69 193 ILE A N 1
ATOM 1603 C CA . ILE A 1 193 ? -12.310 -2.570 0.019 1.00 84.69 193 ILE A CA 1
ATOM 1604 C C . ILE A 1 193 ? -12.541 -1.899 -1.342 1.00 84.69 193 ILE A C 1
ATOM 1606 O O . ILE A 1 193 ? -12.386 -2.538 -2.378 1.00 84.69 193 ILE A O 1
ATOM 1610 N N . HIS A 1 194 ? -12.893 -0.614 -1.340 1.00 86.69 194 HIS A N 1
ATOM 1611 C CA . HIS A 1 194 ? -13.136 0.176 -2.547 1.00 86.69 194 HIS A CA 1
ATOM 1612 C C . HIS A 1 194 ? -11.863 0.817 -3.119 1.00 86.69 194 HIS A C 1
ATOM 1614 O O . HIS A 1 194 ? -11.913 1.444 -4.178 1.00 86.69 194 HIS A O 1
ATOM 1620 N N . ALA A 1 195 ? -10.716 0.635 -2.456 1.00 88.88 195 ALA A N 1
ATOM 1621 C CA . ALA A 1 195 ? -9.468 1.242 -2.881 1.00 88.88 195 ALA A CA 1
ATOM 1622 C C . ALA A 1 195 ? -9.015 0.699 -4.243 1.00 88.88 195 ALA A C 1
ATOM 1624 O O . ALA A 1 195 ? -9.102 -0.496 -4.538 1.00 88.88 195 ALA A O 1
ATOM 1625 N N . LEU A 1 196 ? -8.442 1.575 -5.071 1.00 89.00 196 LEU A N 1
ATOM 1626 C CA . LEU A 1 196 ? -7.814 1.182 -6.331 1.00 89.00 196 LEU A CA 1
ATOM 1627 C C . LEU A 1 196 ? -6.477 0.462 -6.077 1.00 89.00 196 LEU A C 1
ATOM 1629 O O . LEU A 1 196 ? -5.400 1.056 -6.182 1.00 89.00 196 LEU A O 1
ATOM 1633 N N . PHE A 1 197 ? -6.535 -0.841 -5.782 1.00 87.38 197 PHE A N 1
ATOM 1634 C CA . PHE A 1 197 ? -5.367 -1.660 -5.427 1.00 87.38 197 PHE A CA 1
ATOM 1635 C C . PHE A 1 197 ? -4.238 -1.627 -6.455 1.00 87.38 197 PHE A C 1
ATOM 1637 O O . PHE A 1 197 ? -3.072 -1.698 -6.084 1.00 87.38 197 PHE A O 1
ATOM 1644 N N . GLN A 1 198 ? -4.539 -1.441 -7.741 1.00 84.88 198 GLN A N 1
ATOM 1645 C CA . GLN A 1 198 ? -3.488 -1.289 -8.743 1.00 84.88 198 GLN A CA 1
ATOM 1646 C C . GLN A 1 198 ? -2.627 -0.034 -8.503 1.00 84.88 198 GLN A C 1
ATOM 1648 O O . GLN A 1 198 ? -1.405 -0.096 -8.620 1.00 84.88 198 GLN A O 1
ATOM 1653 N N . GLN A 1 199 ? -3.245 1.101 -8.160 1.00 88.00 199 GLN A N 1
ATOM 1654 C CA . GLN A 1 199 ? -2.514 2.332 -7.837 1.00 88.00 199 GLN A CA 1
ATOM 1655 C C . GLN A 1 199 ? -1.748 2.170 -6.525 1.00 88.00 199 GLN A C 1
ATOM 1657 O O . GLN A 1 199 ? -0.587 2.566 -6.431 1.00 88.00 199 GLN A O 1
ATOM 1662 N N . LEU A 1 200 ? -2.382 1.528 -5.543 1.00 90.69 200 LEU A N 1
ATOM 1663 C CA . LEU A 1 200 ? -1.785 1.272 -4.240 1.00 90.69 200 LEU A CA 1
ATOM 1664 C C . LEU A 1 200 ? -0.546 0.379 -4.333 1.00 90.69 200 LEU A C 1
ATOM 1666 O O . LEU A 1 200 ? 0.479 0.689 -3.740 1.00 90.69 200 LEU A O 1
ATOM 1670 N N . ASN A 1 201 ? -0.611 -0.687 -5.129 1.00 89.44 201 ASN A N 1
ATOM 1671 C CA . ASN A 1 201 ? 0.507 -1.597 -5.342 1.00 89.44 201 ASN A CA 1
ATOM 1672 C C . ASN A 1 201 ? 1.719 -0.902 -5.956 1.00 89.44 201 ASN A C 1
ATOM 1674 O O . ASN A 1 201 ? 2.844 -1.169 -5.544 1.00 89.44 201 ASN A O 1
ATOM 1678 N N . ARG A 1 202 ? 1.502 0.017 -6.902 1.00 89.56 202 ARG A N 1
ATOM 1679 C CA . ARG A 1 202 ? 2.590 0.823 -7.467 1.00 89.56 202 ARG A CA 1
ATOM 1680 C C . ARG A 1 202 ? 3.186 1.757 -6.429 1.00 89.56 202 ARG A C 1
ATOM 1682 O O . ARG A 1 202 ? 4.396 1.774 -6.277 1.00 89.56 202 ARG A O 1
ATOM 1689 N N . ALA A 1 203 ? 2.349 2.476 -5.682 1.00 92.06 203 ALA A N 1
ATOM 1690 C CA . ALA A 1 203 ? 2.825 3.376 -4.637 1.00 92.06 203 ALA A CA 1
ATOM 1691 C C . ALA A 1 203 ? 3.608 2.623 -3.550 1.00 92.06 203 ALA A C 1
ATOM 1693 O O . ALA A 1 203 ? 4.676 3.063 -3.142 1.00 92.06 203 ALA A O 1
ATOM 1694 N N . PHE A 1 204 ? 3.127 1.457 -3.117 1.00 92.19 204 PHE A N 1
ATOM 1695 C CA . PHE A 1 204 ? 3.841 0.605 -2.168 1.00 92.19 204 PHE A CA 1
ATOM 1696 C C . PHE A 1 204 ? 5.103 -0.017 -2.763 1.00 92.19 204 PHE A C 1
ATOM 1698 O O . PHE A 1 204 ? 6.091 -0.152 -2.046 1.00 92.19 204 PHE A O 1
ATOM 1705 N N . PHE A 1 205 ? 5.126 -0.343 -4.056 1.00 91.88 205 PHE A N 1
ATOM 1706 C CA . PHE A 1 205 ? 6.360 -0.745 -4.721 1.00 91.88 205 PHE A CA 1
ATOM 1707 C C . PHE A 1 205 ? 7.381 0.399 -4.707 1.00 91.88 205 PHE A C 1
ATOM 1709 O O . PHE A 1 205 ? 8.493 0.204 -4.227 1.00 91.88 205 PHE A O 1
ATOM 1716 N N . SER A 1 206 ? 7.005 1.602 -5.144 1.00 92.25 206 SER A N 1
ATOM 1717 C CA . SER A 1 206 ? 7.896 2.766 -5.116 1.00 92.25 206 SER A CA 1
ATOM 1718 C C . SER A 1 206 ? 8.389 3.049 -3.688 1.00 92.25 206 SER A C 1
ATOM 1720 O O . SER A 1 206 ? 9.593 3.150 -3.456 1.00 92.25 206 SER A O 1
ATOM 1722 N N . LEU A 1 207 ? 7.495 3.045 -2.695 1.00 92.69 207 LEU A N 1
ATOM 1723 C CA . LEU A 1 207 ? 7.859 3.302 -1.301 1.00 92.69 207 LEU A CA 1
ATOM 1724 C C . LEU A 1 207 ? 8.799 2.234 -0.718 1.00 92.69 207 LEU A C 1
ATOM 1726 O O . LEU A 1 207 ? 9.838 2.577 -0.163 1.00 92.69 207 LEU A O 1
ATOM 1730 N N . PHE A 1 208 ? 8.440 0.950 -0.808 1.00 90.88 208 PHE A N 1
ATOM 1731 C CA . PHE A 1 208 ? 9.147 -0.117 -0.088 1.00 90.88 208 PHE A CA 1
ATOM 1732 C C . PHE A 1 208 ? 10.297 -0.749 -0.873 1.00 90.88 208 PHE A C 1
ATOM 1734 O O . PHE A 1 208 ? 11.210 -1.301 -0.260 1.00 90.88 208 PHE A O 1
ATOM 1741 N N . ILE A 1 209 ? 10.253 -0.703 -2.206 1.00 90.50 209 ILE A N 1
ATOM 1742 C CA . ILE A 1 209 ? 11.307 -1.244 -3.070 1.00 90.50 209 ILE A CA 1
ATOM 1743 C C . ILE A 1 209 ? 12.214 -0.137 -3.581 1.00 90.50 209 ILE A C 1
ATOM 1745 O O . ILE A 1 209 ? 13.432 -0.264 -3.465 1.00 90.50 209 ILE A O 1
ATOM 1749 N N . CYS A 1 210 ? 11.637 0.930 -4.140 1.00 91.31 210 CYS A N 1
ATOM 1750 C CA . CYS A 1 210 ? 12.434 2.036 -4.669 1.00 91.31 210 CYS A CA 1
ATOM 1751 C C . CYS A 1 210 ? 12.909 3.011 -3.589 1.00 91.31 210 CYS A C 1
ATOM 1753 O O . CYS A 1 210 ? 13.831 3.787 -3.834 1.00 91.31 210 CYS A O 1
ATOM 1755 N N . GLY A 1 211 ? 12.310 2.961 -2.397 1.00 89.94 211 GLY A N 1
ATOM 1756 C CA . GLY A 1 211 ? 12.645 3.846 -1.286 1.00 89.94 211 GLY A CA 1
ATOM 1757 C C . GLY A 1 211 ? 12.147 5.278 -1.475 1.00 89.94 211 GLY A C 1
ATOM 1758 O O . GLY A 1 211 ? 12.601 6.168 -0.756 1.00 89.94 211 GLY A O 1
ATOM 1759 N N . SER A 1 212 ? 11.248 5.530 -2.432 1.00 92.56 212 SER A N 1
ATOM 1760 C CA . SER A 1 212 ? 10.750 6.873 -2.725 1.00 92.56 212 SER A CA 1
ATOM 1761 C C . SER A 1 212 ? 9.308 6.896 -3.226 1.00 92.56 212 SER A C 1
ATOM 1763 O O . SER A 1 212 ? 8.779 5.919 -3.742 1.00 92.56 212 SER A O 1
ATOM 1765 N N . LEU A 1 213 ? 8.655 8.041 -3.065 1.00 93.56 213 LEU A N 1
ATOM 1766 C CA . LEU A 1 213 ? 7.347 8.343 -3.632 1.00 93.56 213 LEU A CA 1
ATOM 1767 C C . LEU A 1 213 ? 7.455 9.638 -4.424 1.00 93.56 213 LEU A C 1
ATOM 1769 O O . LEU A 1 213 ? 7.933 10.637 -3.894 1.00 93.56 213 LEU A O 1
ATOM 1773 N N . ASN A 1 214 ? 6.965 9.624 -5.658 1.00 90.75 214 ASN A N 1
ATOM 1774 C CA . ASN A 1 214 ? 6.937 10.793 -6.525 1.00 90.75 214 ASN A CA 1
ATOM 1775 C C . ASN A 1 214 ? 5.504 11.052 -6.976 1.00 90.75 214 ASN A C 1
ATOM 1777 O O . ASN A 1 214 ? 4.856 10.170 -7.541 1.00 90.75 214 ASN A O 1
ATOM 1781 N N . ASP A 1 215 ? 5.021 12.268 -6.755 1.00 89.25 215 ASP A N 1
ATOM 1782 C CA . ASP A 1 215 ? 3.798 12.749 -7.378 1.00 89.25 215 ASP A CA 1
ATOM 1783 C C . ASP A 1 215 ? 4.158 13.649 -8.560 1.00 89.25 215 ASP A C 1
ATOM 1785 O O . ASP A 1 215 ? 4.531 14.808 -8.393 1.00 89.25 215 ASP A O 1
ATOM 1789 N N . LEU A 1 216 ? 4.034 13.108 -9.772 1.00 81.38 216 LEU A N 1
ATOM 1790 C CA . LEU A 1 216 ? 4.328 13.835 -11.009 1.00 81.38 216 LEU A CA 1
ATOM 1791 C C . LEU A 1 216 ? 3.419 15.058 -11.202 1.00 81.38 216 LEU A C 1
ATOM 1793 O O . LEU A 1 216 ? 3.818 16.010 -11.865 1.00 81.38 216 LEU A O 1
ATOM 1797 N N . SER A 1 217 ? 2.212 15.047 -10.623 1.00 82.31 217 SER A N 1
ATOM 1798 C CA . SER A 1 217 ? 1.243 16.132 -10.799 1.00 82.31 217 SER A CA 1
ATOM 1799 C C . SER A 1 217 ? 1.579 17.372 -9.970 1.00 82.31 217 SER A C 1
ATOM 1801 O O . SER A 1 217 ? 1.381 18.491 -10.437 1.00 82.31 217 SER A O 1
ATOM 1803 N N . SER A 1 218 ? 2.117 17.185 -8.763 1.00 86.44 218 SER A N 1
ATOM 1804 C CA . SER A 1 218 ? 2.515 18.281 -7.869 1.00 86.44 218 SER A CA 1
ATOM 1805 C C . SER A 1 218 ? 4.022 18.534 -7.843 1.00 86.44 218 SER A C 1
ATOM 1807 O O . SER A 1 218 ? 4.458 19.556 -7.318 1.00 86.44 218 SER A O 1
ATOM 1809 N N . GLY A 1 219 ? 4.826 17.610 -8.376 1.00 86.06 219 GLY A N 1
ATOM 1810 C CA . GLY A 1 219 ? 6.284 17.615 -8.266 1.00 86.06 219 GLY A CA 1
ATOM 1811 C C . GLY A 1 219 ? 6.802 17.211 -6.881 1.00 86.06 219 GLY A C 1
ATOM 1812 O O . GLY A 1 219 ? 8.013 17.222 -6.656 1.00 86.06 219 GLY A O 1
ATOM 1813 N N . LEU A 1 220 ? 5.917 16.852 -5.942 1.00 91.31 220 LEU A N 1
ATOM 1814 C CA . LEU A 1 220 ? 6.319 16.435 -4.604 1.00 91.31 220 LEU A CA 1
ATOM 1815 C C . LEU A 1 220 ? 7.051 15.095 -4.656 1.00 91.31 220 LEU A C 1
ATOM 1817 O O . LEU A 1 220 ? 6.622 14.147 -5.311 1.00 91.31 220 LEU A O 1
ATOM 1821 N N . THR A 1 221 ? 8.158 15.026 -3.927 1.00 91.88 221 THR A N 1
ATOM 1822 C CA . THR A 1 221 ? 9.001 13.837 -3.818 1.00 91.88 221 THR A CA 1
ATOM 1823 C C . THR A 1 221 ? 9.269 13.550 -2.350 1.00 91.88 221 THR A 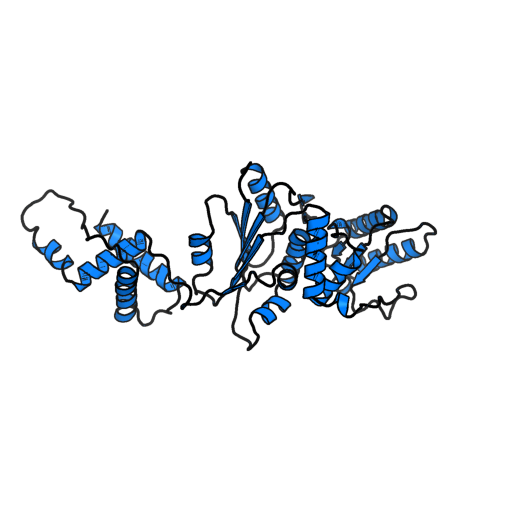C 1
ATOM 1825 O O . THR A 1 221 ? 9.582 14.454 -1.577 1.00 91.88 221 THR A O 1
ATOM 1828 N N . PHE A 1 222 ? 9.170 12.282 -1.977 1.00 92.69 222 PHE A N 1
ATOM 1829 C CA . PHE A 1 222 ? 9.620 11.754 -0.700 1.00 92.69 222 PHE A CA 1
ATOM 1830 C C . PHE A 1 222 ? 10.645 10.653 -0.948 1.00 92.69 222 PHE A C 1
ATOM 1832 O O . PHE A 1 222 ? 10.456 9.816 -1.826 1.00 92.69 222 PHE A O 1
ATOM 1839 N N . SER A 1 223 ? 11.705 10.619 -0.150 1.00 90.06 223 SER A N 1
ATOM 1840 C CA . SER A 1 223 ? 12.682 9.533 -0.131 1.00 90.06 223 SER A CA 1
ATOM 1841 C C . SER A 1 223 ? 12.909 9.113 1.309 1.00 90.06 223 SER A C 1
ATOM 1843 O O . SER A 1 223 ? 13.228 9.964 2.137 1.00 90.06 223 SER A O 1
ATOM 1845 N N . SER A 1 224 ? 12.773 7.823 1.602 1.00 81.75 224 SER A N 1
ATOM 1846 C CA . SER A 1 224 ? 12.962 7.315 2.958 1.00 81.75 224 SER A CA 1
ATOM 1847 C C . SER A 1 224 ? 14.395 7.567 3.422 1.00 81.75 224 SER A C 1
ATOM 1849 O O . SER A 1 224 ? 15.344 7.089 2.797 1.00 81.75 224 SER A O 1
ATOM 1851 N N . SER A 1 225 ? 14.557 8.271 4.545 1.00 76.19 225 SER A N 1
ATOM 1852 C CA . SER A 1 225 ? 15.867 8.416 5.182 1.00 76.19 225 SER A CA 1
ATOM 1853 C C . SER A 1 225 ? 16.408 7.063 5.663 1.00 76.19 225 SER A C 1
ATOM 1855 O O . SER A 1 225 ? 15.662 6.215 6.156 1.00 76.19 225 SER A O 1
ATOM 1857 N N . ILE A 1 226 ? 17.724 6.872 5.538 1.00 74.31 226 ILE A N 1
ATOM 1858 C CA . ILE A 1 226 ? 18.449 5.699 6.059 1.00 74.31 226 ILE A CA 1
ATOM 1859 C C . ILE A 1 226 ? 18.525 5.747 7.592 1.00 74.31 226 ILE A C 1
ATOM 1861 O O . ILE A 1 226 ? 18.585 4.713 8.253 1.00 74.31 226 ILE A O 1
ATOM 1865 N N . GLU A 1 227 ? 18.497 6.953 8.160 1.00 75.62 227 GLU A N 1
ATOM 1866 C CA . GLU A 1 227 ? 18.751 7.202 9.580 1.00 75.62 227 GLU A CA 1
ATOM 1867 C C . GLU A 1 227 ? 17.516 6.966 10.458 1.00 75.62 227 GLU A C 1
ATOM 1869 O O . GLU A 1 227 ? 17.649 6.702 11.652 1.00 75.62 227 GLU A O 1
ATOM 1874 N N . LYS A 1 228 ? 16.308 7.042 9.881 1.00 78.69 228 LYS A N 1
ATOM 1875 C CA . LYS A 1 228 ? 15.046 6.955 10.627 1.00 78.69 228 LYS A CA 1
ATOM 1876 C C . LYS A 1 228 ? 14.297 5.664 10.286 1.00 78.69 228 LYS A C 1
ATOM 1878 O O . LYS A 1 228 ? 13.798 5.527 9.169 1.00 78.69 228 LYS A O 1
ATOM 1883 N N . PRO A 1 229 ? 14.172 4.706 11.224 1.00 82.44 229 PRO A N 1
ATOM 1884 C CA . PRO A 1 229 ? 13.422 3.487 10.971 1.00 82.44 229 PRO A CA 1
ATOM 1885 C C . PRO A 1 229 ? 11.918 3.780 10.933 1.00 82.44 229 PRO A C 1
ATOM 1887 O O . PRO A 1 229 ? 11.350 4.322 11.884 1.00 82.44 229 PRO A O 1
ATOM 1890 N N . TRP A 1 230 ? 11.270 3.366 9.845 1.00 86.75 230 TRP A N 1
ATOM 1891 C CA . TRP A 1 230 ? 9.823 3.460 9.680 1.00 86.75 230 TRP A CA 1
ATOM 1892 C C . TRP A 1 230 ? 9.109 2.176 10.112 1.00 86.75 230 TRP A C 1
ATOM 1894 O O . TRP A 1 230 ? 9.518 1.060 9.767 1.00 86.75 230 TRP A O 1
ATOM 1904 N N . LYS A 1 231 ? 7.996 2.350 10.826 1.00 89.81 231 LYS A N 1
ATOM 1905 C CA . LYS A 1 231 ? 7.024 1.313 11.167 1.00 89.81 231 LYS A CA 1
ATOM 1906 C C . LYS A 1 231 ? 5.720 1.564 10.422 1.00 89.81 231 LYS A C 1
ATOM 1908 O O . LYS A 1 231 ? 5.172 2.663 10.459 1.00 89.81 231 LYS A O 1
ATOM 1913 N N . PHE A 1 232 ? 5.203 0.536 9.771 1.00 91.81 232 PHE A N 1
ATOM 1914 C CA . PHE A 1 232 ? 3.990 0.613 8.973 1.00 91.81 232 PHE A CA 1
ATOM 1915 C C . PHE A 1 232 ? 2.962 -0.368 9.514 1.00 91.81 232 PHE A C 1
ATOM 1917 O O . PHE A 1 232 ? 3.215 -1.569 9.557 1.00 91.81 232 PHE A O 1
ATOM 1924 N N . PHE A 1 233 ? 1.796 0.139 9.893 1.00 93.00 233 PHE A N 1
ATOM 1925 C CA . PHE A 1 233 ? 0.626 -0.673 10.208 1.00 93.00 233 PHE A CA 1
ATOM 1926 C C . PHE A 1 233 ? -0.332 -0.592 9.037 1.00 93.00 233 PHE A C 1
ATOM 1928 O O . PHE A 1 233 ? -0.663 0.503 8.594 1.00 93.00 233 PHE A O 1
ATOM 1935 N N . ILE A 1 234 ? -0.761 -1.730 8.515 1.00 92.12 234 ILE A N 1
ATOM 1936 C CA . ILE A 1 234 ? -1.584 -1.777 7.311 1.00 92.12 234 ILE A CA 1
ATOM 1937 C C . ILE A 1 234 ? -2.834 -2.576 7.639 1.00 92.12 234 ILE A C 1
ATOM 1939 O O . ILE A 1 234 ? -2.779 -3.800 7.739 1.00 92.12 234 ILE A O 1
ATOM 1943 N N . GLU A 1 235 ? -3.950 -1.877 7.839 1.00 91.69 235 GLU A N 1
ATOM 1944 C CA . GLU A 1 235 ? -5.266 -2.504 7.910 1.00 91.69 235 GLU A CA 1
ATOM 1945 C C . GLU A 1 235 ? -5.739 -2.786 6.486 1.00 91.69 235 GLU A C 1
ATOM 1947 O O . GLU A 1 235 ? -5.858 -1.872 5.668 1.00 91.69 235 GLU A O 1
ATOM 1952 N N . VAL A 1 236 ? -5.990 -4.062 6.192 1.00 84.44 236 VAL A N 1
ATOM 1953 C CA . VAL A 1 236 ? -6.434 -4.514 4.870 1.00 84.44 236 VAL A CA 1
ATOM 1954 C C . VAL A 1 236 ? -7.831 -5.122 4.977 1.00 84.44 236 VAL A C 1
ATOM 1956 O O . VAL A 1 236 ? -8.121 -5.853 5.934 1.00 84.44 236 VAL A O 1
ATOM 1959 N N . PRO A 1 237 ? -8.719 -4.839 4.009 1.00 79.69 237 PRO A N 1
ATOM 1960 C CA . PRO A 1 237 ? -10.057 -5.401 4.003 1.00 79.69 237 PRO A CA 1
ATOM 1961 C C . PRO A 1 237 ? -9.992 -6.909 3.748 1.00 79.69 237 PRO A C 1
ATOM 1963 O O . PRO A 1 237 ? -9.259 -7.377 2.878 1.00 79.69 237 PRO A O 1
ATOM 1966 N N . TYR A 1 238 ? -10.803 -7.671 4.481 1.00 76.19 238 TYR A N 1
ATOM 1967 C CA . TYR A 1 238 ? -10.975 -9.103 4.259 1.00 76.19 238 TYR A CA 1
ATOM 1968 C C . TYR A 1 238 ? -12.456 -9.433 4.096 1.00 76.19 238 TYR A C 1
ATOM 1970 O O . TYR A 1 238 ? -13.271 -9.138 4.973 1.00 76.19 238 TYR A O 1
ATOM 1978 N N . THR A 1 239 ? -12.804 -10.071 2.977 1.00 66.50 239 THR A N 1
ATOM 1979 C CA . THR A 1 239 ? -14.142 -10.625 2.753 1.00 66.50 239 THR A CA 1
ATOM 1980 C C . THR A 1 239 ? -14.038 -12.112 2.481 1.00 66.50 239 THR A C 1
ATOM 1982 O O . THR A 1 239 ? -13.516 -12.516 1.446 1.00 66.50 239 THR A O 1
ATOM 1985 N N . ASN A 1 240 ? -14.610 -12.918 3.373 1.00 63.75 240 ASN A N 1
ATOM 1986 C CA . ASN A 1 240 ? -14.660 -14.380 3.285 1.00 63.75 240 ASN A CA 1
ATOM 1987 C C . ASN A 1 240 ? -15.650 -14.890 2.206 1.00 63.75 240 ASN A C 1
ATOM 1989 O O . ASN A 1 240 ? -16.363 -15.864 2.418 1.00 63.75 240 ASN A O 1
ATOM 1993 N N . LYS A 1 241 ? -15.792 -14.174 1.079 1.00 55.66 241 LYS A N 1
ATOM 1994 C CA . LYS A 1 241 ? -16.787 -14.483 0.033 1.00 55.66 241 LYS A CA 1
ATOM 1995 C C . LYS A 1 241 ? -16.371 -15.642 -0.872 1.00 55.66 241 LYS A C 1
ATOM 1997 O O . LYS A 1 241 ? -17.219 -16.214 -1.546 1.00 55.66 241 LYS A O 1
ATOM 2002 N N . TYR A 1 242 ? -15.091 -15.991 -0.872 1.00 55.47 242 TYR A N 1
ATOM 2003 C CA . TYR A 1 242 ? -14.539 -17.095 -1.641 1.00 55.47 242 TYR A CA 1
ATOM 2004 C C . TYR A 1 242 ? -13.703 -17.937 -0.688 1.00 55.47 242 TYR A C 1
ATOM 2006 O O . TYR A 1 242 ? -13.017 -17.379 0.163 1.00 55.47 242 TYR A O 1
ATOM 2014 N N . SER A 1 243 ? -13.753 -19.260 -0.829 1.00 59.12 243 SER A N 1
ATOM 2015 C CA . SER A 1 243 ? -13.016 -20.257 -0.036 1.00 59.12 243 SER A CA 1
ATOM 2016 C C . SER A 1 243 ? -11.490 -20.207 -0.237 1.00 59.12 243 SER A C 1
ATOM 2018 O O . SER A 1 243 ? -10.827 -21.240 -0.246 1.00 59.12 243 SER A O 1
ATOM 2020 N N . GLN A 1 244 ? -10.942 -19.020 -0.485 1.00 64.81 244 GLN A N 1
ATOM 2021 C CA . GLN A 1 244 ? -9.523 -18.752 -0.629 1.00 64.81 244 GLN A CA 1
ATOM 2022 C C . GLN A 1 244 ? -8.920 -18.499 0.744 1.00 64.81 244 GLN A C 1
ATOM 2024 O O . GLN A 1 244 ? -9.529 -17.853 1.602 1.00 64.81 244 GLN A O 1
ATOM 2029 N N . THR A 1 245 ? -7.690 -18.959 0.943 1.00 67.06 245 THR A N 1
ATOM 2030 C CA . THR A 1 245 ? -6.952 -18.606 2.154 1.00 67.06 245 THR A CA 1
ATOM 2031 C C . THR A 1 245 ? -6.650 -17.104 2.164 1.00 67.06 245 THR A C 1
ATOM 2033 O O . THR A 1 245 ? -6.570 -16.442 1.127 1.00 67.06 245 THR A O 1
ATOM 2036 N N . ILE A 1 246 ? -6.460 -16.516 3.346 1.00 68.06 246 ILE A N 1
ATOM 2037 C CA . ILE A 1 246 ? -6.101 -15.095 3.462 1.00 68.06 246 ILE A CA 1
ATOM 2038 C C . ILE A 1 246 ? -4.839 -14.774 2.651 1.00 68.06 246 ILE A C 1
ATOM 2040 O O . ILE A 1 246 ? -4.804 -13.778 1.933 1.00 68.06 246 ILE A O 1
ATOM 2044 N N . LYS A 1 247 ? -3.825 -15.646 2.711 1.00 69.31 247 LYS A N 1
ATOM 2045 C CA . LYS A 1 247 ? -2.591 -15.488 1.931 1.00 69.31 247 LYS A CA 1
ATOM 2046 C C . LYS A 1 247 ? -2.877 -15.411 0.431 1.00 69.31 247 LYS A C 1
ATOM 2048 O O . LYS A 1 247 ? -2.327 -14.541 -0.232 1.00 69.31 247 LYS A O 1
ATOM 2053 N N . GLU A 1 248 ? -3.778 -16.241 -0.089 1.00 72.75 248 GLU A N 1
ATOM 2054 C CA . GLU A 1 248 ? -4.189 -16.193 -1.500 1.00 72.75 248 GLU A CA 1
ATOM 2055 C C . GLU A 1 248 ? -4.882 -14.876 -1.865 1.00 72.75 248 GLU A C 1
ATOM 2057 O O . GLU A 1 248 ? -4.562 -14.294 -2.902 1.00 72.75 248 GLU A O 1
ATOM 2062 N N . ASN A 1 249 ? -5.762 -14.361 -1.000 1.00 73.94 249 ASN A N 1
ATOM 2063 C CA . ASN A 1 249 ? -6.377 -13.045 -1.199 1.00 73.94 249 ASN A CA 1
ATOM 2064 C C . ASN A 1 249 ? -5.318 -11.929 -1.211 1.00 73.94 249 ASN A C 1
ATOM 2066 O O . ASN A 1 249 ? -5.342 -11.046 -2.067 1.00 73.94 249 ASN A O 1
ATOM 2070 N N . PHE A 1 250 ? -4.336 -11.980 -0.309 1.00 75.00 250 PHE A N 1
ATOM 2071 C CA . PHE A 1 250 ? -3.246 -11.002 -0.272 1.00 75.00 250 PHE A CA 1
ATOM 2072 C C . PHE A 1 250 ? -2.320 -11.078 -1.484 1.00 75.00 250 PHE A C 1
ATOM 2074 O O . PHE A 1 250 ? -1.899 -10.035 -1.981 1.00 75.00 250 PHE A O 1
ATOM 2081 N N . HIS A 1 251 ? -2.037 -12.280 -1.991 1.00 75.00 251 HIS A N 1
ATOM 2082 C CA . HIS A 1 251 ? -1.259 -12.455 -3.217 1.00 75.00 251 HIS A CA 1
ATOM 2083 C C . HIS A 1 251 ? -1.924 -11.754 -4.411 1.00 75.00 251 HIS A C 1
ATOM 2085 O O . HIS A 1 251 ? -1.225 -11.273 -5.300 1.00 75.00 251 HIS A O 1
ATOM 2091 N N . GLN A 1 252 ? -3.257 -11.675 -4.422 1.00 73.75 252 GLN A N 1
ATOM 2092 C CA . GLN A 1 252 ? -4.021 -11.009 -5.477 1.00 73.75 252 GLN A CA 1
ATOM 2093 C C . GLN A 1 252 ? -4.131 -9.495 -5.254 1.00 73.75 252 GLN A C 1
ATOM 2095 O O . GLN A 1 252 ? -3.955 -8.715 -6.186 1.00 73.75 252 GLN A O 1
ATOM 2100 N N . ILE A 1 253 ? -4.429 -9.073 -4.025 1.00 77.00 253 ILE A N 1
ATOM 2101 C CA . ILE A 1 253 ? -4.796 -7.686 -3.717 1.00 77.00 253 ILE A CA 1
ATOM 2102 C C . ILE A 1 253 ? -3.550 -6.811 -3.498 1.00 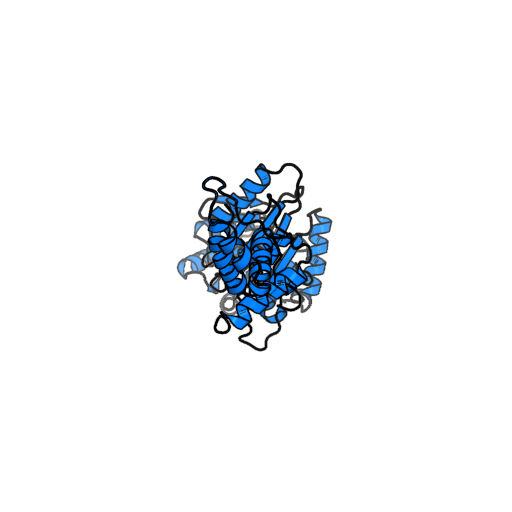77.00 253 ILE A C 1
ATOM 2104 O O . ILE A 1 253 ? -3.468 -5.702 -4.030 1.00 77.00 253 ILE A O 1
ATOM 2108 N N . LEU A 1 254 ? -2.564 -7.308 -2.743 1.00 82.75 254 LEU A N 1
ATOM 2109 C CA . LEU A 1 254 ? -1.335 -6.593 -2.376 1.00 82.75 254 LEU A CA 1
ATOM 2110 C C . LEU A 1 254 ? -0.090 -7.504 -2.495 1.00 82.75 254 LEU A C 1
ATOM 2112 O O . LEU A 1 254 ? 0.571 -7.800 -1.491 1.00 82.75 254 LEU A O 1
ATOM 2116 N N . PRO A 1 255 ? 0.264 -7.959 -3.714 1.00 82.06 255 PRO A N 1
ATOM 2117 C CA . PRO A 1 255 ? 1.339 -8.926 -3.950 1.00 82.06 255 PRO A CA 1
ATOM 2118 C C . PRO A 1 255 ? 2.690 -8.499 -3.381 1.00 82.06 255 PRO A C 1
ATOM 2120 O O . PRO A 1 255 ? 3.456 -9.351 -2.930 1.00 82.06 255 PRO A O 1
ATOM 2123 N N . ILE A 1 256 ? 2.966 -7.192 -3.330 1.00 85.12 256 ILE A N 1
ATOM 2124 C CA . ILE A 1 256 ? 4.222 -6.668 -2.791 1.00 85.12 256 ILE A CA 1
ATOM 2125 C C . ILE A 1 256 ? 4.481 -7.138 -1.355 1.00 85.12 256 ILE A C 1
ATOM 2127 O O . ILE A 1 256 ? 5.604 -7.517 -1.021 1.00 85.12 256 ILE A O 1
ATOM 2131 N N . PHE A 1 257 ? 3.443 -7.219 -0.521 1.00 84.31 257 PHE A N 1
ATOM 2132 C CA . PHE A 1 257 ? 3.572 -7.666 0.865 1.00 84.31 257 PHE A CA 1
ATOM 2133 C C . PHE A 1 257 ? 3.855 -9.154 1.002 1.00 84.31 257 PHE A C 1
ATOM 2135 O O . PHE A 1 257 ? 4.519 -9.569 1.951 1.00 84.31 257 PHE A O 1
ATOM 2142 N N . SER A 1 258 ? 3.440 -9.944 0.020 1.00 76.44 258 SER A N 1
ATOM 2143 C CA . SER A 1 258 ? 3.780 -11.365 -0.059 1.00 76.44 258 SER A CA 1
ATOM 2144 C C . SER A 1 258 ? 5.283 -11.567 -0.268 1.00 76.44 258 SER A C 1
ATOM 2146 O O . SER A 1 258 ? 5.837 -12.577 0.159 1.00 76.44 258 SER A O 1
ATOM 2148 N N . ILE A 1 259 ? 5.951 -10.582 -0.878 1.00 80.19 259 ILE A N 1
ATOM 2149 C CA . ILE A 1 259 ? 7.399 -10.576 -1.078 1.00 80.19 259 ILE A CA 1
ATOM 2150 C C . ILE A 1 259 ? 8.090 -9.997 0.152 1.00 80.19 259 ILE A C 1
ATOM 2152 O O . ILE A 1 259 ? 8.931 -10.667 0.731 1.00 80.19 259 ILE A O 1
ATOM 2156 N N . ILE A 1 260 ? 7.751 -8.781 0.587 1.00 81.19 260 ILE A N 1
ATOM 2157 C CA . ILE A 1 260 ? 8.548 -8.072 1.606 1.00 81.19 260 ILE A CA 1
ATOM 2158 C C . ILE A 1 260 ? 8.164 -8.401 3.059 1.00 81.19 260 ILE A C 1
ATOM 2160 O O . ILE A 1 260 ? 8.926 -8.091 3.977 1.00 81.19 260 ILE A O 1
ATOM 2164 N N . SER A 1 261 ? 7.009 -9.039 3.276 1.00 73.25 261 SER A N 1
ATOM 2165 C CA . SER A 1 261 ? 6.347 -9.095 4.586 1.00 73.25 261 SER A CA 1
ATOM 2166 C C . SER A 1 261 ? 5.647 -10.425 4.898 1.00 73.25 261 SER A C 1
ATOM 2168 O O . SER A 1 261 ? 4.703 -10.467 5.684 1.00 73.25 261 SER A O 1
ATOM 2170 N N . SER A 1 262 ? 6.115 -11.534 4.320 1.00 65.25 262 SER A N 1
ATOM 2171 C CA . SER A 1 262 ? 5.438 -12.845 4.361 1.00 65.25 262 SER A CA 1
ATOM 2172 C C . SER A 1 262 ? 5.110 -13.403 5.761 1.00 65.25 262 SER A C 1
ATOM 2174 O O . SER A 1 262 ? 4.227 -14.253 5.878 1.00 65.25 262 SER A O 1
ATOM 2176 N N . ASN A 1 263 ? 5.755 -12.900 6.822 1.00 69.56 263 ASN A N 1
ATOM 2177 C CA . ASN A 1 263 ? 5.584 -13.357 8.208 1.00 69.56 263 ASN A CA 1
ATOM 2178 C C . ASN A 1 263 ? 4.988 -12.306 9.164 1.00 69.56 263 ASN A C 1
ATOM 2180 O O . ASN A 1 263 ? 5.070 -12.487 10.375 1.00 69.56 263 ASN A O 1
ATOM 2184 N N . THR A 1 264 ? 4.420 -11.203 8.671 1.00 83.00 264 THR A N 1
ATOM 2185 C CA . THR A 1 264 ? 3.935 -10.111 9.548 1.00 83.00 264 THR A CA 1
ATOM 2186 C C . THR A 1 264 ? 2.418 -9.928 9.535 1.00 83.00 264 THR A C 1
ATOM 2188 O O . THR A 1 264 ? 1.891 -8.892 9.950 1.00 83.00 264 THR A O 1
ATOM 2191 N N . PHE A 1 265 ? 1.718 -10.957 9.067 1.00 84.81 265 PHE A N 1
ATOM 2192 C CA . PHE A 1 265 ? 0.267 -11.033 9.046 1.00 84.81 265 PHE A CA 1
ATOM 2193 C C . PHE A 1 265 ? -0.272 -11.348 10.439 1.00 84.81 265 PHE A C 1
ATOM 2195 O O . PHE A 1 265 ? 0.062 -12.381 11.019 1.00 84.81 265 PHE A O 1
ATOM 2202 N N . GLN A 1 266 ? -1.148 -10.486 10.943 1.00 88.50 266 GLN A N 1
ATOM 2203 C CA . GLN A 1 266 ? -1.893 -10.701 12.171 1.00 88.50 266 GLN A CA 1
ATOM 2204 C C . GLN A 1 266 ? -3.396 -10.668 11.882 1.00 88.50 266 GLN A C 1
ATOM 2206 O O . GLN A 1 266 ? -3.943 -9.642 11.475 1.00 88.50 266 GLN A O 1
ATOM 2211 N N . GLU A 1 267 ? -4.054 -11.799 12.122 1.00 87.75 267 GLU A N 1
ATOM 2212 C CA . GLU A 1 267 ? -5.512 -11.883 12.091 1.00 87.75 267 GLU A CA 1
ATOM 2213 C C . GLU A 1 267 ? -6.101 -11.336 13.384 1.00 87.75 267 GLU A C 1
ATOM 2215 O O . GLU A 1 267 ? -5.570 -11.600 14.463 1.00 87.75 267 GLU A O 1
ATOM 2220 N N . ILE A 1 268 ? -7.219 -10.630 13.276 1.00 88.00 268 ILE A N 1
ATOM 2221 C CA . ILE A 1 268 ? -8.077 -10.252 14.392 1.00 88.00 268 ILE A CA 1
ATOM 2222 C C . ILE A 1 268 ? -9.373 -11.048 14.280 1.00 88.00 268 ILE A C 1
ATOM 2224 O O . ILE A 1 268 ? -10.068 -10.978 13.264 1.00 88.00 268 ILE A O 1
ATOM 2228 N N . THR A 1 269 ? -9.673 -11.790 15.337 1.00 86.06 269 THR A N 1
ATOM 2229 C CA . THR A 1 269 ? -10.862 -12.624 15.512 1.00 86.06 269 THR A CA 1
ATOM 2230 C C . THR A 1 269 ? -11.489 -12.325 16.870 1.00 86.06 269 THR A C 1
ATOM 2232 O O . THR A 1 269 ? -10.826 -11.801 17.765 1.00 86.06 269 THR A O 1
ATOM 2235 N N . ASP A 1 270 ? -12.740 -12.736 17.071 1.00 80.25 270 ASP A N 1
ATOM 2236 C CA . ASP A 1 270 ? -13.402 -12.614 18.378 1.00 80.25 270 ASP A CA 1
ATOM 2237 C C . ASP A 1 270 ? -12.696 -13.417 19.483 1.00 80.25 270 ASP A C 1
ATOM 2239 O O . ASP A 1 270 ? -12.823 -13.112 20.665 1.00 80.25 270 ASP A O 1
ATOM 2243 N N . THR A 1 271 ? -11.929 -14.445 19.107 1.00 81.94 271 THR A N 1
ATOM 2244 C CA . THR A 1 271 ? -11.196 -15.298 20.050 1.00 81.94 271 THR A CA 1
ATOM 2245 C C . THR A 1 271 ? -9.844 -14.725 20.456 1.00 81.94 271 THR A C 1
ATOM 2247 O O . THR A 1 271 ? -9.379 -15.001 21.558 1.00 81.94 271 THR A O 1
ATOM 2250 N N . ASN A 1 272 ? -9.192 -13.951 19.584 1.00 84.25 272 ASN A N 1
ATOM 2251 C CA . ASN A 1 272 ? -7.852 -13.420 19.838 1.00 84.25 272 ASN A CA 1
ATOM 2252 C C . ASN A 1 272 ? -7.844 -11.930 20.203 1.00 84.25 272 ASN A C 1
ATOM 2254 O O . ASN A 1 272 ? -6.794 -11.397 20.576 1.00 84.25 272 ASN A O 1
ATOM 2258 N N . TYR A 1 273 ? -9.001 -11.270 20.113 1.00 85.12 273 TYR A N 1
ATOM 2259 C CA . TYR A 1 273 ? -9.159 -9.876 20.468 1.00 85.12 273 TYR A CA 1
ATOM 2260 C C . TYR A 1 273 ? -10.498 -9.599 21.145 1.00 85.12 273 TYR A C 1
ATOM 2262 O O . TYR A 1 273 ? -11.574 -9.822 20.595 1.00 85.12 273 TYR A O 1
ATOM 2270 N N . GLN A 1 274 ? -10.404 -9.018 22.335 1.00 84.12 274 GLN A N 1
ATOM 2271 C CA . GLN A 1 274 ? -11.526 -8.425 23.044 1.00 84.12 274 GLN A CA 1
ATOM 2272 C C . GLN A 1 274 ? -11.307 -6.920 23.124 1.00 84.12 274 GLN A C 1
ATOM 2274 O O . GLN A 1 274 ? -10.165 -6.452 23.169 1.00 84.12 274 GLN A O 1
ATOM 2279 N N . LEU A 1 275 ? -12.401 -6.159 23.158 1.00 82.62 275 LEU A N 1
ATOM 2280 C CA . LEU A 1 275 ? -12.312 -4.719 23.362 1.00 82.62 275 LEU A CA 1
ATOM 2281 C C . LEU A 1 275 ? -11.589 -4.426 24.682 1.00 82.62 275 LEU A C 1
ATOM 2283 O O . LEU A 1 275 ? -11.774 -5.116 25.696 1.00 82.62 275 LEU A O 1
ATOM 2287 N N . LEU A 1 276 ? -10.707 -3.432 24.625 1.00 85.06 276 LEU A N 1
ATOM 2288 C CA . LEU A 1 276 ? -10.033 -2.904 25.801 1.00 85.06 276 LEU A CA 1
ATOM 2289 C C . LEU A 1 276 ? -11.089 -2.251 26.701 1.00 85.06 276 LEU A C 1
ATOM 2291 O O . LEU A 1 276 ? -11.951 -1.544 26.190 1.00 85.06 276 LEU A O 1
ATOM 2295 N N . ILE A 1 277 ? -11.016 -2.503 28.005 1.00 86.44 277 ILE A N 1
ATOM 2296 C CA . ILE A 1 277 ? -11.815 -1.780 28.995 1.00 86.44 277 ILE A CA 1
ATOM 2297 C C . ILE A 1 277 ? -11.037 -0.513 29.339 1.00 86.44 277 ILE A C 1
ATOM 2299 O O . ILE A 1 277 ? -9.923 -0.607 29.855 1.00 86.44 277 ILE A O 1
ATOM 2303 N N . GLY A 1 278 ? -11.571 0.642 28.951 1.00 87.06 278 GLY A N 1
ATOM 2304 C CA . GLY A 1 278 ? -11.113 1.952 29.392 1.00 87.06 278 GLY A CA 1
ATOM 2305 C C . GLY A 1 278 ? -12.065 2.543 30.431 1.00 87.06 278 GLY A C 1
ATOM 2306 O O . GLY A 1 278 ? -12.947 1.861 30.949 1.00 87.06 278 GLY A O 1
ATOM 2307 N N . GLU A 1 279 ? -11.897 3.833 30.716 1.00 88.25 279 GLU A N 1
ATOM 2308 C CA . GLU A 1 279 ? -12.705 4.553 31.711 1.00 88.25 279 GLU A CA 1
ATOM 2309 C C . GLU A 1 279 ? -14.199 4.593 31.343 1.00 88.25 279 GLU A C 1
ATOM 2311 O O . GLU A 1 279 ? -15.058 4.473 32.219 1.00 88.25 279 GLU A O 1
ATOM 2316 N N . GLU A 1 280 ? -14.523 4.743 30.049 1.00 90.44 280 GLU A N 1
ATOM 2317 C CA . GLU A 1 280 ? -15.913 4.759 29.572 1.00 90.44 280 GLU A CA 1
ATOM 2318 C C . GLU A 1 280 ? -16.571 3.389 29.778 1.00 90.44 280 GLU A C 1
ATOM 2320 O O . GLU A 1 280 ? -17.671 3.299 30.326 1.00 90.44 280 GLU A O 1
ATOM 2325 N N . GLU A 1 281 ? -15.890 2.317 29.366 1.00 90.81 281 GLU A N 1
ATOM 2326 C CA . GLU A 1 281 ? -16.354 0.940 29.521 1.00 90.81 281 GLU A CA 1
ATOM 2327 C C . GLU A 1 281 ? -16.505 0.558 30.997 1.00 90.81 281 GLU A C 1
ATOM 2329 O O . GLU A 1 281 ? -17.501 -0.061 31.373 1.00 90.81 281 GLU A O 1
ATOM 2334 N N . GLU A 1 282 ? -15.542 0.942 31.839 1.00 92.06 282 GLU A N 1
ATOM 2335 C CA . GLU A 1 282 ? -15.590 0.694 33.278 1.00 92.06 282 GLU A CA 1
ATOM 2336 C C . GLU A 1 282 ? -16.780 1.416 33.919 1.00 92.06 282 GLU A C 1
ATOM 2338 O O . GLU A 1 282 ? -17.530 0.804 34.674 1.00 92.06 282 GLU A O 1
ATOM 2343 N N . LEU A 1 283 ? -17.013 2.698 33.608 1.00 90.69 283 LEU A N 1
ATOM 2344 C CA . LEU A 1 283 ? -18.161 3.436 34.147 1.00 90.69 283 LEU A CA 1
ATOM 2345 C C . LEU A 1 283 ? -19.495 2.782 33.765 1.00 90.69 283 LEU A C 1
ATOM 2347 O O . LEU A 1 283 ? -20.380 2.648 34.610 1.00 90.69 283 LEU A O 1
ATOM 2351 N N . VAL A 1 284 ? -19.628 2.340 32.511 1.00 92.44 284 VAL A N 1
ATOM 2352 C CA . VAL A 1 284 ? -20.822 1.615 32.059 1.00 92.44 284 VAL A CA 1
ATOM 2353 C C . VAL A 1 284 ? -21.002 0.319 32.846 1.00 92.44 284 VAL A C 1
ATOM 2355 O O . VAL A 1 284 ? -22.097 0.054 33.332 1.00 92.44 284 VAL A O 1
ATOM 2358 N N . ALA A 1 285 ? -19.943 -0.473 33.014 1.00 92.25 285 ALA A N 1
ATOM 2359 C CA . ALA A 1 285 ? -20.017 -1.721 33.765 1.00 92.25 285 ALA A CA 1
ATOM 2360 C C . ALA A 1 285 ? -20.400 -1.504 35.238 1.00 92.25 285 ALA A C 1
ATOM 2362 O O . ALA A 1 285 ? -21.204 -2.263 35.775 1.00 92.25 285 ALA A O 1
ATOM 2363 N N . ARG A 1 286 ? -19.876 -0.450 35.874 1.00 90.31 286 ARG A N 1
ATOM 2364 C CA . ARG A 1 286 ? -20.204 -0.090 37.262 1.00 90.31 286 ARG A CA 1
ATOM 2365 C C . ARG A 1 286 ? -21.680 0.244 37.432 1.00 90.31 286 ARG A C 1
ATOM 2367 O O . ARG A 1 286 ? -22.324 -0.272 38.341 1.00 90.31 286 ARG A O 1
ATOM 2374 N N . PHE A 1 287 ? -22.225 1.040 36.515 1.00 90.12 287 PHE A N 1
ATOM 2375 C CA . PHE A 1 287 ? -23.652 1.347 36.491 1.00 90.12 287 PHE A CA 1
ATOM 2376 C C . PHE A 1 287 ? -24.503 0.086 36.296 1.00 90.12 287 PHE A C 1
ATOM 2378 O O . PHE A 1 287 ? -25.461 -0.131 37.029 1.00 90.12 287 PHE A O 1
ATOM 2385 N N . LEU A 1 288 ? -24.145 -0.771 35.334 1.00 91.38 288 LEU A N 1
ATOM 2386 C CA . LEU A 1 288 ? -24.886 -2.007 35.065 1.00 91.38 288 LEU A CA 1
ATOM 2387 C C . LEU A 1 288 ? -24.858 -2.966 36.261 1.00 91.38 288 LEU A C 1
ATOM 2389 O O . LEU A 1 288 ? -25.881 -3.558 36.585 1.00 91.38 288 LEU A O 1
ATOM 2393 N N . LYS A 1 289 ? -23.725 -3.063 36.964 1.00 91.31 289 LYS A N 1
ATOM 2394 C CA . LYS A 1 289 ? -23.612 -3.824 38.213 1.00 91.31 289 LYS A CA 1
ATOM 2395 C C . LYS A 1 289 ? -24.526 -3.276 39.306 1.00 91.31 289 LYS A C 1
ATOM 2397 O O . LYS A 1 289 ? -25.205 -4.049 39.971 1.00 91.31 289 LYS A O 1
ATOM 2402 N N . ALA A 1 290 ? -24.549 -1.957 39.492 1.00 86.88 290 ALA A N 1
ATOM 2403 C CA . ALA A 1 290 ? -25.430 -1.318 40.466 1.00 86.88 290 ALA A CA 1
ATOM 2404 C C . ALA A 1 290 ? -26.914 -1.539 40.123 1.00 86.88 290 ALA A C 1
ATOM 2406 O O . ALA A 1 290 ? -27.725 -1.790 41.011 1.00 86.88 290 ALA A O 1
ATOM 2407 N N . TYR A 1 291 ? -27.259 -1.502 38.833 1.00 86.56 291 TYR A N 1
ATOM 2408 C CA . TYR A 1 291 ? -28.606 -1.799 38.349 1.00 86.56 291 TYR A CA 1
ATOM 2409 C C . TYR A 1 291 ? -29.008 -3.254 38.625 1.00 86.56 291 TYR A C 1
ATOM 2411 O O . TYR A 1 291 ? -30.063 -3.497 39.205 1.00 86.56 291 TYR A O 1
ATOM 2419 N N . ASP A 1 292 ? -28.150 -4.217 38.276 1.00 86.50 292 ASP A N 1
ATOM 2420 C CA . ASP A 1 292 ? -28.402 -5.645 38.507 1.00 86.50 292 ASP A CA 1
ATOM 2421 C C . ASP A 1 292 ? -28.516 -5.976 40.006 1.00 86.50 292 ASP A C 1
ATOM 2423 O O . ASP A 1 292 ? -29.319 -6.823 40.398 1.00 86.50 292 ASP A O 1
ATOM 2427 N N . ASN A 1 293 ? -27.753 -5.277 40.853 1.00 85.31 293 ASN A N 1
ATOM 2428 C CA . ASN A 1 293 ? -27.798 -5.422 42.309 1.00 85.31 293 ASN A CA 1
ATOM 2429 C C . ASN A 1 293 ? -28.919 -4.607 42.980 1.00 85.31 293 ASN A C 1
ATOM 2431 O O . ASN A 1 293 ? -29.028 -4.659 44.202 1.00 85.31 293 ASN A O 1
ATOM 2435 N N . GLN A 1 294 ? -29.726 -3.861 42.213 1.00 79.94 294 GLN A N 1
ATOM 2436 C CA . GLN A 1 294 ? -30.792 -2.965 42.696 1.00 79.94 294 GLN A CA 1
ATOM 2437 C C . GLN A 1 294 ? -30.324 -1.827 43.620 1.00 79.94 294 GLN A C 1
ATOM 2439 O O . GLN A 1 294 ? -31.142 -1.118 44.193 1.00 79.94 294 GLN A O 1
ATOM 2444 N N . THR A 1 295 ? -29.019 -1.560 43.698 1.00 74.56 295 THR A N 1
ATOM 2445 C CA . THR A 1 295 ? -28.466 -0.498 44.556 1.00 74.56 295 THR A CA 1
ATOM 2446 C C . THR A 1 295 ? -28.687 0.906 43.985 1.00 74.56 295 THR A C 1
ATOM 2448 O O . THR A 1 295 ? -28.353 1.890 44.632 1.00 74.56 295 THR A O 1
ATOM 2451 N N . ILE A 1 296 ? -29.203 1.024 42.755 1.00 69.06 296 ILE A N 1
ATOM 2452 C CA . ILE A 1 296 ? -29.606 2.312 42.161 1.00 69.06 296 ILE A CA 1
ATOM 2453 C C . ILE A 1 296 ? -30.922 2.810 42.769 1.00 69.06 296 ILE A C 1
ATOM 2455 O O . ILE A 1 296 ? -31.093 4.017 42.929 1.00 69.06 296 ILE A O 1
ATOM 2459 N N . ASP A 1 297 ? -31.834 1.896 43.111 1.00 58.66 297 ASP A N 1
ATOM 2460 C CA . ASP A 1 297 ? -33.149 2.258 43.643 1.00 58.66 297 ASP A CA 1
ATOM 2461 C C . ASP A 1 297 ? -33.034 2.793 45.078 1.00 58.66 297 ASP A C 1
ATOM 2463 O O . ASP A 1 297 ? -33.715 3.761 45.413 1.00 58.66 297 ASP A O 1
ATOM 2467 N N . ASP A 1 298 ? -32.095 2.260 45.871 1.00 51.47 298 ASP A N 1
ATOM 2468 C CA . ASP A 1 298 ? -31.829 2.707 47.245 1.00 51.47 298 ASP A CA 1
ATOM 2469 C C . ASP A 1 298 ? -31.400 4.188 47.309 1.00 51.47 298 ASP A C 1
ATOM 2471 O O . ASP A 1 298 ? -31.863 4.932 48.176 1.00 51.47 298 ASP A O 1
ATOM 2475 N N . VAL A 1 299 ? -30.608 4.660 46.334 1.00 51.69 299 VAL A N 1
ATOM 2476 C CA . VAL A 1 299 ? -30.118 6.054 46.277 1.00 51.69 299 VAL A CA 1
ATOM 2477 C C . VAL A 1 299 ? -31.225 7.058 45.925 1.00 51.69 299 VAL A C 1
ATOM 2479 O O . VAL A 1 299 ? -31.149 8.227 46.296 1.00 51.69 299 VAL A O 1
ATOM 2482 N N . LEU A 1 300 ? -32.288 6.628 45.237 1.00 51.06 300 LEU A N 1
ATOM 2483 C CA . LEU A 1 300 ? -33.434 7.492 44.918 1.00 51.06 300 LEU A CA 1
ATOM 2484 C C . LEU A 1 300 ? -34.430 7.616 46.082 1.00 51.06 300 LEU A C 1
ATOM 2486 O O . LEU A 1 300 ? -35.248 8.536 46.082 1.00 51.06 300 LEU A O 1
ATOM 2490 N N . THR A 1 301 ? -34.379 6.708 47.059 1.00 48.84 301 THR A N 1
ATOM 2491 C CA . THR A 1 301 ? -35.316 6.662 48.193 1.00 48.84 301 THR A CA 1
ATOM 2492 C C . THR A 1 301 ? -34.823 7.322 49.479 1.00 48.84 301 THR A C 1
ATOM 2494 O O . THR A 1 301 ? -35.661 7.617 50.327 1.00 48.84 301 THR A O 1
ATOM 2497 N N . GLU A 1 302 ? -33.524 7.598 49.643 1.00 48.16 302 GLU A N 1
ATOM 2498 C CA . GLU A 1 302 ? -32.995 8.167 50.900 1.00 48.16 302 GLU A CA 1
ATOM 2499 C C . GLU A 1 302 ? -33.008 9.707 50.990 1.00 48.16 302 GLU A C 1
ATOM 2501 O O . GLU A 1 302 ? -32.857 10.240 52.085 1.00 48.16 302 GLU A O 1
ATOM 2506 N N . ASN A 1 303 ? -33.306 10.444 49.913 1.00 46.00 303 ASN A N 1
ATOM 2507 C CA . ASN A 1 303 ? -33.299 11.917 49.923 1.00 46.00 303 ASN A CA 1
ATOM 2508 C C . ASN A 1 303 ? -34.706 12.526 49.860 1.00 46.00 303 ASN A C 1
ATOM 2510 O O . ASN A 1 303 ? -35.062 13.186 48.883 1.00 46.00 303 ASN A O 1
ATOM 2514 N N . SER A 1 304 ? -35.521 12.317 50.900 1.00 45.59 304 SER A N 1
ATOM 2515 C CA . SER A 1 304 ? -36.808 13.017 51.019 1.00 45.59 304 SER A CA 1
ATOM 2516 C C . SER A 1 304 ? -36.804 14.271 51.893 1.00 45.59 304 SER A C 1
ATOM 2518 O O . SER A 1 304 ? -37.865 14.875 51.968 1.00 45.59 304 SER A O 1
ATOM 2520 N N . ASP A 1 305 ? -35.691 14.698 52.512 1.00 49.00 305 ASP A N 1
ATOM 2521 C CA . ASP A 1 305 ? -35.739 15.866 53.419 1.00 49.00 305 ASP A CA 1
ATOM 2522 C C . ASP A 1 305 ? -34.524 16.823 53.450 1.00 49.00 305 ASP A C 1
ATOM 2524 O O . ASP A 1 305 ? -34.619 17.827 54.150 1.00 49.00 305 ASP A O 1
ATOM 2528 N N . ASP A 1 306 ? -33.446 16.637 52.673 1.00 47.72 306 ASP A N 1
ATOM 2529 C CA . ASP A 1 306 ? -32.334 17.613 52.648 1.00 47.72 306 ASP A CA 1
ATOM 2530 C C . ASP A 1 306 ? -32.099 18.208 51.244 1.00 47.72 306 ASP A C 1
ATOM 2532 O O . ASP A 1 306 ? -31.490 17.616 50.352 1.00 47.72 306 ASP A O 1
ATOM 2536 N N . GLU A 1 307 ? -32.620 19.424 51.054 1.00 47.81 307 GLU A N 1
ATOM 2537 C CA . GLU A 1 307 ? -32.268 20.345 49.972 1.00 47.81 307 GLU A CA 1
ATOM 2538 C C . GLU A 1 307 ? -30.842 20.889 50.208 1.00 47.81 307 GLU A C 1
ATOM 2540 O O . GLU A 1 307 ? -30.719 21.917 50.864 1.00 47.81 307 GLU A O 1
ATOM 2545 N N . ASP A 1 308 ? -29.774 20.242 49.711 1.00 45.00 308 ASP A N 1
ATOM 2546 C CA . ASP A 1 308 ? -28.614 20.997 49.168 1.00 45.00 308 ASP A CA 1
ATOM 2547 C C . ASP A 1 308 ? -27.469 20.207 48.505 1.00 45.00 308 ASP A C 1
ATOM 2549 O O . ASP A 1 308 ? -26.651 20.832 47.827 1.00 45.00 308 ASP A O 1
ATOM 2553 N N . ASP A 1 309 ? -27.375 18.879 48.582 1.00 43.81 309 ASP A N 1
ATOM 2554 C CA . ASP A 1 309 ? -26.231 18.206 47.954 1.00 43.81 309 ASP A CA 1
ATOM 2555 C C . ASP A 1 309 ? -26.567 17.682 46.552 1.00 43.81 309 ASP A C 1
ATOM 2557 O O . ASP A 1 309 ? -27.300 16.715 46.355 1.00 43.81 309 ASP A O 1
ATOM 2561 N N . ASN A 1 310 ? -25.972 18.326 45.539 1.00 46.72 310 ASN A N 1
ATOM 2562 C CA . ASN A 1 310 ? -25.737 17.729 44.222 1.00 46.72 310 ASN A CA 1
ATOM 2563 C C . ASN A 1 310 ? -24.765 16.541 44.378 1.00 46.72 310 ASN A C 1
ATOM 2565 O O . ASN A 1 310 ? -23.636 16.580 43.882 1.00 46.72 310 ASN A O 1
ATOM 2569 N N . GLU A 1 311 ? -25.162 15.507 45.116 1.00 54.59 311 GLU A N 1
ATOM 2570 C CA . GLU A 1 311 ? -24.377 14.295 45.276 1.00 54.59 311 GLU A CA 1
ATOM 2571 C C . GLU A 1 311 ? -24.466 13.501 43.975 1.00 54.59 311 GLU A C 1
ATOM 2573 O O . GLU A 1 311 ? -25.468 12.868 43.639 1.00 54.59 311 GLU A O 1
ATOM 2578 N N . PHE A 1 312 ? -23.403 13.597 43.181 1.00 59.72 312 PHE A N 1
ATOM 2579 C CA . PHE A 1 312 ? -23.233 12.752 42.012 1.00 59.72 312 PHE A CA 1
ATOM 2580 C C . PHE A 1 312 ? -23.237 11.285 42.443 1.00 59.72 312 PHE A C 1
ATOM 2582 O O . PHE A 1 312 ? -22.549 10.904 43.390 1.00 59.72 312 PHE A O 1
ATOM 2589 N N . LEU A 1 313 ? -23.971 10.450 41.706 1.00 65.69 313 LEU A N 1
ATOM 2590 C CA . LEU A 1 313 ? -24.011 9.007 41.938 1.00 65.69 313 LEU A CA 1
ATOM 2591 C C . LEU A 1 313 ? -22.595 8.417 41.869 1.00 65.69 313 LEU A C 1
ATOM 2593 O O . LEU A 1 313 ? -21.968 8.403 40.805 1.00 65.69 313 LEU A O 1
ATOM 2597 N N . HIS A 1 314 ? -22.097 7.910 42.999 1.00 67.38 314 HIS A N 1
ATOM 2598 C CA . HIS A 1 314 ? -20.795 7.258 43.073 1.00 67.38 314 HIS A CA 1
ATOM 2599 C C . HIS A 1 314 ? -20.963 5.736 43.005 1.00 67.38 314 HIS A C 1
ATOM 2601 O O . HIS A 1 314 ? -21.543 5.120 43.893 1.00 67.38 314 HIS A O 1
ATOM 2607 N N . PHE A 1 315 ? -20.418 5.113 41.959 1.00 77.69 315 PHE A N 1
ATOM 2608 C CA . PHE A 1 315 ? -20.419 3.655 41.805 1.00 77.69 315 PHE A CA 1
ATOM 2609 C C . PHE A 1 315 ? -19.068 3.056 42.205 1.00 77.69 315 PHE A C 1
ATOM 2611 O O . PHE A 1 315 ? -18.018 3.578 41.804 1.00 77.69 315 PHE A O 1
ATOM 2618 N N . ASP A 1 316 ? -19.099 1.942 42.940 1.00 78.88 316 ASP A N 1
ATOM 2619 C CA . ASP A 1 316 ? -17.908 1.179 43.331 1.00 78.88 316 ASP A CA 1
ATOM 2620 C C . ASP A 1 316 ? -17.032 0.841 42.123 1.00 78.88 316 ASP A C 1
ATOM 2622 O O . ASP A 1 316 ? -17.531 0.438 41.070 1.00 78.88 316 ASP A O 1
ATOM 2626 N N . SER A 1 317 ? -15.715 1.004 42.270 1.00 81.06 317 SER A N 1
ATOM 2627 C CA . SER A 1 317 ? -14.766 0.745 41.186 1.00 81.06 317 SER A CA 1
ATOM 2628 C C . SER A 1 317 ? -14.744 -0.732 40.778 1.00 81.06 317 SER A C 1
ATOM 2630 O O . SER A 1 317 ? -14.846 -1.634 41.613 1.00 81.06 317 SER A O 1
ATOM 2632 N N . LEU A 1 318 ? -14.581 -0.989 39.477 1.00 85.19 318 LEU A N 1
ATOM 2633 C CA . LEU A 1 318 ? -14.451 -2.342 38.938 1.00 85.19 318 LEU A CA 1
ATOM 2634 C C . LEU A 1 318 ? -13.055 -2.516 38.346 1.00 85.19 318 LEU A C 1
ATOM 2636 O O . LEU A 1 318 ? -12.735 -1.970 37.296 1.00 85.19 318 LEU A O 1
ATOM 2640 N N . THR A 1 319 ? -12.218 -3.301 39.024 1.00 83.00 319 THR A N 1
ATOM 2641 C CA . THR A 1 319 ? -10.824 -3.526 38.603 1.00 83.00 319 THR A CA 1
ATOM 2642 C C . THR A 1 319 ? -10.648 -4.761 37.717 1.00 83.00 319 THR A C 1
ATOM 2644 O O . THR A 1 319 ? -9.665 -4.847 36.979 1.00 83.00 319 THR A O 1
ATOM 2647 N N . ASP A 1 320 ? -11.593 -5.709 37.737 1.00 90.06 320 ASP A N 1
ATOM 2648 C CA . ASP A 1 320 ? -11.551 -6.883 36.865 1.00 90.06 320 ASP A CA 1
ATOM 2649 C C . ASP A 1 320 ? -12.194 -6.584 35.502 1.00 90.06 320 ASP A C 1
ATOM 2651 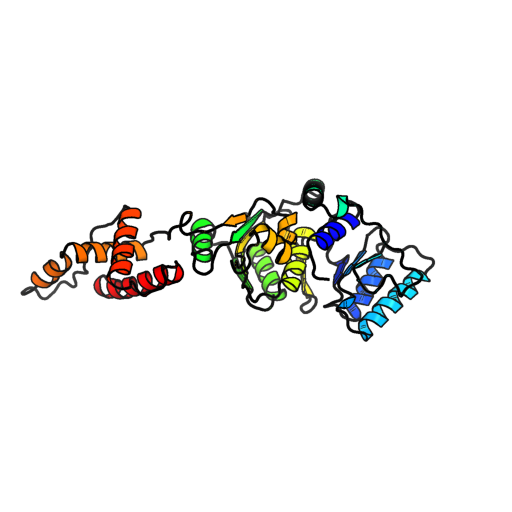O O . ASP A 1 320 ? -13.409 -6.464 35.352 1.00 90.06 320 ASP A O 1
ATOM 2655 N N . HIS A 1 321 ? -11.361 -6.526 34.462 1.00 89.56 321 HIS A N 1
ATOM 2656 C CA . HIS A 1 321 ? -11.820 -6.316 33.090 1.00 89.56 321 HIS A CA 1
ATOM 2657 C C . HIS A 1 321 ? -12.754 -7.426 32.584 1.00 89.56 321 HIS A C 1
ATOM 2659 O O . HIS A 1 321 ? -13.567 -7.168 31.696 1.00 89.56 321 HIS A O 1
ATOM 2665 N N . ASN A 1 322 ? -12.633 -8.660 33.079 1.00 89.38 322 ASN A N 1
ATOM 2666 C CA . ASN A 1 322 ? -13.535 -9.745 32.689 1.00 89.38 322 ASN A CA 1
ATOM 2667 C C . ASN A 1 322 ? -14.914 -9.561 33.316 1.00 89.38 322 ASN A C 1
ATOM 2669 O O . ASN A 1 322 ? -15.912 -9.722 32.614 1.00 89.38 322 ASN A O 1
ATOM 2673 N N . GLU A 1 323 ? -14.959 -9.147 34.582 1.00 91.62 323 GLU A N 1
ATOM 2674 C CA . GLU A 1 323 ? -16.199 -8.762 35.256 1.00 91.62 323 GLU A CA 1
ATOM 2675 C C . GLU A 1 323 ? -16.878 -7.601 34.508 1.00 91.62 323 GLU A C 1
ATOM 2677 O O . GLU A 1 323 ? -18.056 -7.702 34.163 1.00 91.62 323 GLU A O 1
ATOM 2682 N N . CYS A 1 324 ? -16.129 -6.554 34.131 1.00 90.50 324 CYS A N 1
ATOM 2683 C CA . CYS A 1 324 ? -16.672 -5.444 33.337 1.00 90.50 324 CYS A CA 1
ATOM 2684 C C . CYS A 1 324 ? -17.311 -5.915 32.025 1.00 90.50 324 CYS A C 1
ATOM 2686 O O . CYS A 1 324 ? -18.426 -5.515 31.680 1.00 90.50 324 CYS A O 1
ATOM 2688 N N . ARG A 1 325 ? -16.614 -6.790 31.287 1.00 89.56 325 ARG A N 1
ATOM 2689 C CA . ARG A 1 325 ? -17.134 -7.354 30.033 1.00 89.56 325 ARG A CA 1
ATOM 2690 C C . ARG A 1 325 ? -18.402 -8.157 30.261 1.00 89.56 325 ARG A C 1
ATOM 2692 O O . ARG A 1 325 ? -19.304 -8.072 29.437 1.00 89.56 325 ARG A O 1
ATOM 2699 N N . GLN A 1 326 ? -18.473 -8.916 31.349 1.00 91.69 326 GLN A N 1
ATOM 2700 C CA . GLN A 1 326 ? -19.624 -9.755 31.643 1.00 91.69 326 GLN A CA 1
ATOM 2701 C C . GLN A 1 326 ? -20.893 -8.921 31.841 1.00 91.69 326 GLN A C 1
ATOM 2703 O O . GLN A 1 326 ? -21.894 -9.222 31.199 1.00 91.69 326 GLN A O 1
ATOM 2708 N N . TYR A 1 327 ? -20.849 -7.834 32.620 1.00 92.25 327 TYR A N 1
ATOM 2709 C CA . TYR A 1 327 ? -22.013 -6.947 32.778 1.00 92.25 327 TYR A CA 1
ATOM 2710 C C . TYR A 1 327 ? -22.443 -6.303 31.456 1.00 92.25 327 TYR A C 1
ATOM 2712 O O . TYR A 1 327 ? -23.628 -6.293 31.122 1.00 92.25 327 TYR A O 1
ATOM 2720 N N . ILE A 1 328 ? -21.484 -5.817 30.660 1.00 91.00 328 ILE A N 1
ATOM 2721 C CA . ILE A 1 328 ? -21.779 -5.225 29.347 1.00 91.00 328 ILE A CA 1
ATOM 2722 C C . ILE A 1 328 ? -22.418 -6.264 28.417 1.00 91.00 328 ILE A C 1
ATOM 2724 O O . ILE A 1 328 ? -23.428 -5.978 27.774 1.00 91.00 328 ILE A O 1
ATOM 2728 N N . TYR A 1 329 ? -21.850 -7.468 28.340 1.00 90.44 329 TYR A N 1
ATOM 2729 C CA . TYR A 1 329 ? -22.360 -8.527 27.476 1.00 90.44 329 TYR A CA 1
ATOM 2730 C C . TYR A 1 329 ? -23.728 -9.016 27.929 1.00 90.44 329 TYR A C 1
ATOM 2732 O O . TYR A 1 329 ? -24.621 -9.074 27.092 1.00 90.44 329 TYR A O 1
ATOM 2740 N N . ASN A 1 330 ? -23.943 -9.241 29.224 1.00 91.69 330 ASN A N 1
ATOM 2741 C CA . ASN A 1 330 ? -25.256 -9.596 29.759 1.00 91.69 330 ASN A CA 1
ATOM 2742 C C . ASN A 1 330 ? -26.312 -8.536 29.411 1.00 91.69 330 ASN A C 1
ATOM 2744 O O . ASN A 1 330 ? -27.409 -8.877 28.977 1.00 91.69 330 ASN A O 1
ATOM 2748 N N . CYS A 1 331 ? -25.979 -7.247 29.536 1.00 91.38 331 CYS A N 1
ATOM 2749 C CA . CYS A 1 331 ? -26.889 -6.165 29.167 1.00 91.38 331 CYS A CA 1
ATOM 2750 C C . CYS A 1 331 ? -27.245 -6.201 27.671 1.00 91.38 331 CYS A C 1
ATOM 2752 O O . CYS A 1 331 ? -28.420 -6.126 27.312 1.00 91.38 331 CYS A O 1
ATOM 2754 N N . ILE A 1 332 ? -26.255 -6.384 26.791 1.00 89.56 332 ILE A N 1
ATOM 2755 C CA . ILE A 1 332 ? -26.497 -6.523 25.348 1.00 89.56 332 ILE A CA 1
ATOM 2756 C C . ILE A 1 332 ? -27.365 -7.755 25.060 1.00 89.56 332 ILE A C 1
ATOM 2758 O O . ILE A 1 332 ? -28.297 -7.671 24.264 1.00 89.56 332 ILE A O 1
ATOM 2762 N N . GLU A 1 333 ? -27.089 -8.893 25.698 1.00 90.31 333 GLU A N 1
ATOM 2763 C CA . GLU A 1 333 ? -27.856 -10.124 25.492 1.00 90.31 333 GLU A CA 1
ATOM 2764 C C . GLU A 1 333 ? -29.307 -10.003 25.952 1.00 90.31 333 GLU A C 1
ATOM 2766 O O . GLU A 1 333 ? -30.198 -10.493 25.262 1.00 90.31 333 GLU A O 1
ATOM 2771 N N . ASN A 1 334 ? -29.549 -9.328 27.074 1.00 90.75 334 ASN A N 1
ATOM 2772 C CA . ASN A 1 334 ? -30.879 -9.213 27.662 1.00 90.75 334 ASN A CA 1
ATOM 2773 C C . ASN A 1 334 ? -31.730 -8.119 27.005 1.00 90.75 334 ASN A C 1
ATOM 2775 O O . ASN A 1 334 ? -32.940 -8.289 26.869 1.00 90.75 334 ASN A O 1
ATOM 2779 N N . TYR A 1 335 ? -31.116 -7.004 26.595 1.00 88.44 335 TYR A N 1
ATOM 2780 C CA . TYR A 1 335 ? -31.844 -5.795 26.188 1.00 88.44 335 TYR A CA 1
ATOM 2781 C C . TYR A 1 335 ? -31.618 -5.370 24.735 1.00 88.44 335 TYR A C 1
ATOM 2783 O O . TYR A 1 335 ? -32.291 -4.455 24.267 1.00 88.44 335 TYR A O 1
ATOM 2791 N N . ALA A 1 336 ? -30.675 -5.994 24.028 1.00 86.88 336 ALA A N 1
ATOM 2792 C CA . ALA A 1 336 ? -30.325 -5.640 22.653 1.00 86.88 336 ALA A CA 1
ATOM 2793 C C . ALA A 1 336 ? -29.948 -6.875 21.813 1.00 86.88 336 ALA A C 1
ATOM 2795 O O . ALA A 1 336 ? -29.063 -6.822 20.952 1.00 86.88 336 ALA A O 1
ATOM 2796 N N . SER A 1 337 ? -30.606 -8.007 22.081 1.00 87.31 337 SER A N 1
ATOM 2797 C CA . SER A 1 337 ? -30.316 -9.314 21.472 1.00 87.31 337 SER A CA 1
ATOM 2798 C C . SER A 1 337 ? -30.407 -9.326 19.939 1.00 87.31 337 SER A C 1
ATOM 2800 O O . SER A 1 337 ? -29.746 -10.125 19.275 1.00 87.31 337 SER A O 1
ATOM 2802 N N . GLU A 1 338 ? -31.211 -8.424 19.379 1.00 85.69 338 GLU A N 1
ATOM 2803 C CA . GLU A 1 338 ? -31.448 -8.230 17.954 1.00 85.69 338 GLU A CA 1
ATOM 2804 C C . GLU A 1 338 ? -30.318 -7.475 17.239 1.00 85.69 338 GLU A C 1
ATOM 2806 O O . GLU A 1 338 ? -30.258 -7.478 16.005 1.00 85.69 338 GLU A O 1
ATOM 2811 N N . LEU A 1 339 ? -29.416 -6.826 17.985 1.00 82.44 339 LEU A N 1
ATOM 2812 C CA . LEU A 1 339 ? -28.308 -6.083 17.399 1.00 82.44 339 LEU A CA 1
ATOM 2813 C C . LEU A 1 339 ? -27.199 -7.024 16.903 1.00 82.44 339 LEU A C 1
ATOM 2815 O O . LEU A 1 339 ? -26.905 -8.051 17.522 1.00 82.44 339 LEU A O 1
ATOM 2819 N N . PRO A 1 340 ? -26.506 -6.674 15.802 1.00 82.31 340 PRO A N 1
ATOM 2820 C CA . PRO A 1 340 ? -25.393 -7.482 15.327 1.00 82.31 340 PRO A CA 1
ATOM 2821 C C . PRO A 1 340 ? -24.259 -7.514 16.357 1.00 82.31 340 PRO A C 1
ATOM 2823 O O . PRO A 1 340 ? -23.731 -6.472 16.745 1.00 82.31 340 PRO A O 1
ATOM 2826 N N . ARG A 1 341 ? -23.821 -8.717 16.741 1.00 79.31 341 ARG A N 1
ATOM 2827 C CA . ARG A 1 341 ? -22.706 -8.931 17.678 1.00 79.31 341 ARG A CA 1
ATOM 2828 C C . ARG A 1 341 ? -21.351 -8.728 17.005 1.00 79.31 341 ARG A C 1
ATOM 2830 O O . ARG A 1 341 ? -20.615 -9.676 16.755 1.00 79.31 341 ARG A O 1
ATOM 2837 N N . ASN A 1 342 ? -21.042 -7.490 16.642 1.00 84.00 342 ASN A N 1
ATOM 2838 C CA . ASN A 1 342 ? -19.701 -7.111 16.212 1.00 84.00 342 ASN A CA 1
ATOM 2839 C C . ASN A 1 342 ? -19.170 -5.959 17.068 1.00 84.00 342 ASN A C 1
ATOM 2841 O O . ASN A 1 342 ? -19.928 -5.219 17.695 1.00 84.00 342 ASN A O 1
ATOM 2845 N N . LYS A 1 343 ? -17.848 -5.778 17.062 1.00 85.94 343 LYS A N 1
ATOM 2846 C CA . LYS A 1 343 ? -17.170 -4.814 17.935 1.00 85.94 343 LYS A CA 1
ATOM 2847 C C . LYS A 1 343 ? -17.540 -3.361 17.646 1.00 85.94 343 LYS A C 1
ATOM 2849 O O . LYS A 1 343 ? -17.415 -2.525 18.533 1.00 85.94 343 LYS A O 1
ATOM 2854 N N . ILE A 1 344 ? -18.006 -3.042 16.435 1.00 83.81 344 ILE A N 1
ATOM 2855 C CA . ILE A 1 344 ? -18.514 -1.697 16.124 1.00 83.81 344 ILE A CA 1
ATOM 2856 C C . ILE A 1 344 ? -19.808 -1.440 16.896 1.00 83.81 344 ILE A C 1
ATOM 2858 O O . ILE A 1 344 ? -19.915 -0.403 17.544 1.00 83.81 344 ILE A O 1
ATOM 2862 N N . PHE A 1 345 ? -20.760 -2.375 16.861 1.00 85.38 345 PHE A N 1
ATOM 2863 C CA . PHE A 1 345 ? -22.008 -2.233 17.611 1.00 85.38 345 PHE A CA 1
ATOM 2864 C C . PHE A 1 345 ? -21.778 -2.286 19.118 1.00 85.38 345 PHE A C 1
ATOM 2866 O O . PHE A 1 345 ? -22.348 -1.453 19.812 1.00 85.38 345 PHE A O 1
ATOM 2873 N N . GLU A 1 346 ? -20.903 -3.172 19.610 1.00 87.44 346 GLU A N 1
ATOM 2874 C CA . GLU A 1 346 ? -20.513 -3.191 21.030 1.00 87.44 346 GLU A CA 1
ATOM 2875 C C . GLU A 1 346 ? -20.000 -1.806 21.472 1.00 87.44 346 GLU A C 1
ATOM 2877 O O . GLU A 1 346 ? -20.528 -1.227 22.418 1.00 87.44 346 GLU A O 1
ATOM 2882 N N . LEU A 1 347 ? -19.049 -1.212 20.738 1.00 87.69 347 LEU A N 1
ATOM 2883 C CA . LEU A 1 347 ? -18.527 0.130 21.040 1.00 87.69 347 LEU A CA 1
ATOM 2884 C C . LEU A 1 347 ? -19.599 1.223 20.943 1.00 87.69 347 LEU A C 1
ATOM 2886 O O . LEU A 1 347 ? -19.624 2.145 21.757 1.00 87.69 347 LEU A O 1
ATOM 2890 N N . SER A 1 348 ? -20.474 1.165 19.938 1.00 88.31 348 SER A N 1
ATOM 2891 C CA . SER A 1 348 ? -21.567 2.129 19.786 1.00 88.31 348 SER A CA 1
ATOM 2892 C C . SER A 1 348 ? -22.584 2.036 20.924 1.00 88.31 348 SER A C 1
ATOM 2894 O O . SER A 1 348 ? -23.039 3.074 21.402 1.00 88.31 348 SER A O 1
ATOM 2896 N N . PHE A 1 349 ? -22.910 0.823 21.371 1.00 89.75 349 PHE A N 1
ATOM 2897 C CA . PHE A 1 349 ? -23.811 0.566 22.491 1.00 89.75 349 PHE A CA 1
ATOM 2898 C C . PHE A 1 349 ? -23.223 1.082 23.807 1.00 89.75 349 PHE A C 1
ATOM 2900 O O . PHE A 1 349 ? -23.875 1.851 24.512 1.00 89.75 349 PHE A O 1
ATOM 2907 N N . ILE A 1 350 ? -21.954 0.766 24.082 1.00 91.06 350 ILE A N 1
ATOM 2908 C CA . ILE A 1 350 ? -21.231 1.275 25.255 1.00 91.06 350 ILE A CA 1
ATOM 2909 C C . ILE A 1 350 ? -21.222 2.805 25.249 1.00 91.06 350 ILE A C 1
ATOM 2911 O O . ILE A 1 350 ? -21.592 3.424 26.240 1.00 91.06 350 ILE A O 1
ATOM 2915 N N . LYS A 1 351 ? -20.893 3.441 24.117 1.00 90.94 351 LYS A N 1
ATOM 2916 C CA . LYS A 1 351 ? -20.902 4.911 24.006 1.00 90.94 351 LYS A CA 1
ATOM 2917 C C . LYS A 1 351 ? -22.278 5.525 24.216 1.00 90.94 351 LYS A C 1
ATOM 2919 O O . LYS A 1 351 ? -22.377 6.641 24.728 1.00 90.94 351 LYS A O 1
ATOM 2924 N N . PHE A 1 352 ? -23.333 4.842 23.783 1.00 91.56 352 PHE A N 1
ATOM 2925 C CA . PHE A 1 352 ? -24.699 5.278 24.034 1.00 91.56 352 PHE A CA 1
ATOM 2926 C C . PHE A 1 352 ? -25.012 5.264 25.535 1.00 91.56 352 PHE A C 1
ATOM 2928 O O . PHE A 1 352 ? -25.460 6.287 26.056 1.00 91.56 352 PHE A O 1
ATOM 2935 N N . LEU A 1 353 ? -24.713 4.160 26.228 1.00 91.62 353 LEU A N 1
ATOM 2936 C CA . LEU A 1 353 ? -24.909 4.043 27.675 1.00 91.62 353 LEU A CA 1
ATOM 2937 C C . LEU A 1 353 ? -24.042 5.037 28.444 1.00 91.62 353 LEU A C 1
ATOM 2939 O O . LEU A 1 353 ? -24.562 5.784 29.265 1.00 91.62 353 LEU A O 1
ATOM 2943 N N . TYR A 1 354 ? -22.753 5.124 28.120 1.00 92.44 354 TYR A N 1
ATOM 2944 C CA . TYR A 1 354 ? -21.813 6.045 28.754 1.00 92.44 354 TYR A CA 1
ATOM 2945 C C . TYR A 1 354 ? -22.324 7.489 28.724 1.00 92.44 354 TYR A C 1
ATOM 2947 O O . TYR A 1 354 ? -22.350 8.157 29.751 1.00 92.44 354 TYR A O 1
ATOM 2955 N N . ARG A 1 355 ? -22.813 7.970 27.572 1.00 89.25 355 ARG A N 1
ATOM 2956 C CA . ARG A 1 355 ? -23.374 9.330 27.453 1.00 89.25 355 ARG A CA 1
ATOM 2957 C C . ARG A 1 355 ? -24.595 9.561 28.339 1.00 89.25 355 ARG A C 1
ATOM 2959 O O . ARG A 1 355 ? -24.819 10.692 28.759 1.00 89.25 355 ARG A O 1
ATOM 2966 N N . ARG A 1 356 ? -25.401 8.525 28.576 1.00 87.75 356 ARG A N 1
ATOM 2967 C CA . ARG A 1 356 ? -26.576 8.596 29.452 1.00 87.75 356 ARG A CA 1
ATOM 2968 C C . ARG A 1 356 ? -26.172 8.554 30.917 1.00 87.75 356 ARG A C 1
ATOM 2970 O O . ARG A 1 356 ? -26.676 9.358 31.680 1.00 87.75 356 ARG A O 1
ATOM 2977 N N . ILE A 1 357 ? -25.245 7.675 31.278 1.00 86.88 357 ILE A N 1
ATOM 2978 C CA . ILE A 1 357 ? -24.762 7.513 32.652 1.00 86.88 357 ILE A CA 1
ATOM 2979 C C . ILE A 1 357 ? -23.990 8.749 33.095 1.00 86.88 357 ILE A C 1
ATOM 2981 O O . ILE A 1 357 ? -24.248 9.267 34.172 1.00 86.88 357 ILE A O 1
ATOM 2985 N N . ARG A 1 358 ? -23.117 9.279 32.231 1.00 82.88 358 ARG A N 1
ATOM 2986 C CA . ARG A 1 358 ? -22.333 10.480 32.523 1.00 82.88 358 ARG A CA 1
ATOM 2987 C C . ARG A 1 358 ? -23.210 11.659 32.941 1.00 82.88 358 ARG A C 1
ATOM 2989 O O . ARG A 1 358 ? -22.861 12.374 33.862 1.00 82.88 358 ARG A O 1
ATOM 2996 N N . PHE A 1 359 ? -24.379 11.820 32.322 1.00 76.81 359 PHE A N 1
ATOM 2997 C CA . PHE A 1 359 ? -25.334 12.857 32.719 1.00 76.81 359 PHE A CA 1
ATOM 2998 C C . PHE A 1 359 ? -25.727 12.783 34.208 1.00 76.81 359 PHE A C 1
ATOM 3000 O O . PHE A 1 359 ? -25.969 13.819 34.814 1.00 76.81 359 PHE A O 1
ATOM 3007 N N . PHE A 1 360 ? -25.762 11.584 34.794 1.00 70.06 360 PHE A N 1
ATOM 3008 C CA . PHE A 1 360 ? -26.098 11.360 36.202 1.00 70.06 360 PHE A CA 1
ATOM 3009 C C . PHE A 1 360 ? -24.888 11.413 37.148 1.00 70.06 360 PHE A C 1
ATOM 3011 O O . PHE A 1 360 ? -25.068 11.568 38.352 1.00 70.06 360 PHE A O 1
ATOM 3018 N N . THR A 1 361 ? -23.665 11.283 36.628 1.00 69.56 361 THR A N 1
ATOM 3019 C CA . THR A 1 361 ? -22.431 11.243 37.433 1.00 69.56 361 THR A CA 1
ATOM 3020 C C . THR A 1 361 ? -21.588 12.521 37.349 1.00 69.56 361 THR A C 1
ATOM 3022 O O . THR A 1 361 ? -20.555 12.585 38.008 1.00 69.56 361 THR A O 1
ATOM 3025 N N . GLY A 1 362 ? -21.993 13.510 36.540 1.00 57.50 362 GLY A N 1
ATOM 3026 C CA . GLY A 1 362 ? -21.263 14.772 36.323 1.00 57.50 362 GLY A CA 1
ATOM 3027 C C . GLY A 1 362 ? -20.184 14.693 35.248 1.00 57.50 362 GLY A C 1
ATOM 3028 O O . GLY A 1 362 ? -19.071 15.205 35.498 1.00 57.50 362 GLY A O 1
#

Foldseek 3Di:
DQCFLQVLLLVLVQFPLAQDAPLLEAAQLPDDLVSLVVSLVCQLVVLATAHEYPDLVNHDPVSNVSNVVSVVVVVPDPGGTHHYYYDDPPPPPPDPPDDDDDQDPLSRDLASSLVSLVVSCVVVLADQAAEAEEEEAPQQCRVVCCCVPPDDPQEAEDEAAAEDDLVVVLVNVVVSVVPDDDDAHEYEYHYHPNYPLSVVLSQCCNCNRNQKGADPVVRRIDGHDRRHHYYYYYYDYDDPPDVDDPLRVCSNRHVVCVRRPVPNYDYRDPVVDDRDQDPLLQLLLQVLVCVVVVVVVVVVPPPPDDPDDPDQDDGDGDPDPVSSVVSLVVCCVVPVVVDDPGNVVSVVVSVVSSVVSVVRRD

Sequence (362 aa):
NDFDIDTCCILLNIFNDRLPADYQILWCSISTDDDIRLFFSRVRTFRYLTFAIMDIDKMSHRLRQLLFNEQDSLAKQSQPHGPLYYFSRELISSRKYLQPYYIKPQDRNPFQTYSKFKTLLRRNNFPLPQIQIIYGTTGIGKTHFIKTKYTDHNTSC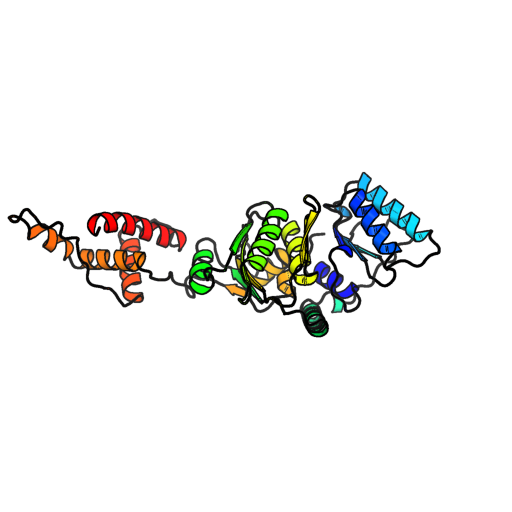VSINDKLNLSSLISTFLSLESKISNNQLSIYFNISIHALFQQLNRAFFSLFICGSLNDLSSGLTFSSSIEKPWKFFIEVPYTNKYSQTIKENFHQILPIFSIISSNTFQEITDTNYQLLIGEEEELVARFLKAYDNQTIDDVLTENSDDEDDNEFLHFDSLTDHNECRQYIYNCIENYASELPRNKIFELSFIKFLYRRIRFFTG

pLDDT: mean 83.82, std 11.18, range [43.81, 96.5]

Secondary structure (DSSP, 8-state):
----HHHHHHHHHHTTTSPPPGGGEEETTT--HHHHHHHHHHHHH-TTS-EEEE-GGGS-HHHHHHHHHHHHHHHH-SS----EEEE-SSSTTT-TTPPPP---GGGG-HHHHHHHHHHHHHHTTPPPPEEEEEE-STTSSHHHHHHHHH--TTEEEEEESSS--HHHHHHHHHHHHHH-SSSPEEEEEEE-TTS-HHHHHHHHHIIIIISEEE-TTT--EEE--SSS-EEEEEE----TTSS--HHHHHHHH-HHHHHH-TT-EEE--TTT------HHHHHHHHHHHHHHTTHHHHHHHS-SS--------PPPP---HHHHHHHHHHHHHHH-TTS--SHHHHHHHHHHHHHHHHHHH-